Protein AF-A0AAV7MAY5-F1 (afdb_monomer)

Structure (mmCIF, N/CA/C/O backbone):
data_AF-A0AAV7MAY5-F1
#
_entry.id   AF-A0AAV7MAY5-F1
#
loop_
_atom_site.group_PDB
_atom_site.id
_atom_site.type_symbol
_atom_site.label_atom_id
_atom_site.label_alt_id
_atom_site.label_comp_id
_atom_site.label_asym_id
_atom_site.label_entity_id
_atom_site.label_seq_id
_atom_site.pdbx_PDB_ins_code
_atom_site.Cartn_x
_atom_site.Cartn_y
_atom_site.Cartn_z
_atom_site.occupancy
_atom_site.B_iso_or_equiv
_atom_site.auth_seq_id
_atom_site.auth_comp_id
_atom_site.auth_asym_id
_atom_site.auth_atom_id
_atom_site.pdbx_PDB_model_num
ATOM 1 N N . MET A 1 1 ? 6.411 22.853 -21.073 1.00 46.66 1 MET A N 1
ATOM 2 C CA . MET A 1 1 ? 6.934 22.148 -19.880 1.00 46.66 1 MET A CA 1
ATOM 3 C C . MET A 1 1 ? 7.154 20.703 -20.284 1.00 46.66 1 MET A C 1
ATOM 5 O O . MET A 1 1 ? 6.203 20.095 -20.748 1.00 46.66 1 MET A O 1
ATOM 9 N N . GLN A 1 2 ? 8.383 20.193 -20.215 1.00 42.56 2 GLN A N 1
ATOM 10 C CA . GLN A 1 2 ? 8.695 18.817 -20.611 1.00 42.56 2 GLN A CA 1
ATOM 11 C C . GLN A 1 2 ? 8.802 17.976 -19.341 1.00 42.56 2 GLN A C 1
ATOM 13 O O . GLN A 1 2 ? 9.698 18.187 -18.528 1.00 42.56 2 GLN A O 1
ATOM 18 N N . GLU A 1 3 ? 7.837 17.086 -19.132 1.00 50.06 3 GLU A N 1
ATOM 19 C CA . GLU A 1 3 ? 7.872 16.119 -18.041 1.00 50.06 3 GLU A CA 1
ATOM 20 C C . GLU A 1 3 ? 8.638 14.892 -18.535 1.00 50.06 3 GLU A C 1
ATOM 22 O O . GLU A 1 3 ? 8.283 14.315 -19.561 1.00 50.06 3 GLU A O 1
ATOM 27 N N . ARG A 1 4 ? 9.713 14.512 -17.841 1.00 55.41 4 ARG A N 1
ATOM 28 C CA . ARG A 1 4 ? 10.444 13.274 -18.127 1.00 55.41 4 ARG A CA 1
ATOM 29 C C . ARG A 1 4 ? 10.245 12.299 -16.974 1.00 55.41 4 ARG A C 1
ATOM 31 O O . ARG A 1 4 ? 10.388 12.662 -15.802 1.00 55.41 4 ARG A O 1
ATOM 38 N N . MET A 1 5 ? 9.880 11.067 -17.315 1.00 59.81 5 MET A N 1
ATOM 39 C CA . MET A 1 5 ? 9.931 9.954 -16.376 1.00 59.81 5 MET A CA 1
ATOM 40 C C . MET A 1 5 ? 11.366 9.463 -16.316 1.00 59.81 5 MET A C 1
ATOM 42 O O . MET A 1 5 ? 11.980 9.203 -17.344 1.00 59.81 5 MET A O 1
ATOM 46 N N . ASN A 1 6 ? 11.902 9.395 -15.107 1.00 63.41 6 ASN A N 1
ATOM 47 C CA . ASN A 1 6 ? 13.236 8.883 -14.847 1.00 63.41 6 ASN A CA 1
ATOM 48 C C . ASN A 1 6 ? 13.123 7.684 -13.913 1.00 63.41 6 ASN A C 1
ATOM 50 O O . ASN A 1 6 ? 12.186 7.584 -13.119 1.00 63.41 6 ASN A O 1
ATOM 54 N N . TRP A 1 7 ? 14.087 6.778 -13.988 1.00 63.41 7 TRP A N 1
ATOM 55 C CA . TRP A 1 7 ? 14.075 5.524 -13.244 1.00 63.41 7 TRP A CA 1
ATOM 56 C C . TRP A 1 7 ? 15.391 5.395 -12.490 1.00 63.41 7 TRP A C 1
ATOM 58 O O . TRP A 1 7 ? 16.445 5.728 -13.029 1.00 63.41 7 TRP A O 1
ATOM 68 N N . THR A 1 8 ? 15.347 4.900 -11.255 1.00 61.34 8 THR A N 1
ATOM 69 C CA . THR A 1 8 ? 16.565 4.459 -10.563 1.00 61.34 8 THR A CA 1
ATOM 70 C C . THR A 1 8 ? 16.442 2.998 -10.170 1.00 61.34 8 THR A C 1
ATOM 72 O O . THR A 1 8 ? 15.355 2.491 -9.863 1.00 61.34 8 THR A O 1
ATOM 75 N N . VAL A 1 9 ? 17.589 2.327 -10.209 1.00 58.00 9 VAL A N 1
ATOM 76 C CA . VAL A 1 9 ? 17.747 0.920 -9.857 1.00 58.00 9 VAL A CA 1
ATOM 77 C C . VAL A 1 9 ? 18.485 0.854 -8.529 1.00 58.00 9 VAL A C 1
ATOM 79 O O . VAL A 1 9 ? 19.533 1.476 -8.361 1.00 58.00 9 VAL A O 1
ATOM 82 N N . THR A 1 10 ? 17.945 0.120 -7.560 1.00 56.59 10 THR A N 1
ATOM 83 C CA . THR A 1 10 ? 18.619 -0.141 -6.283 1.00 56.59 10 THR A CA 1
ATOM 84 C C . THR A 1 10 ? 18.512 -1.629 -5.961 1.00 56.59 10 THR A C 1
ATOM 86 O O . THR A 1 10 ? 17.545 -2.086 -5.341 1.00 56.59 10 THR A O 1
ATOM 89 N N . GLY A 1 11 ? 19.506 -2.396 -6.416 1.00 62.16 11 GLY A N 1
ATOM 90 C CA . GLY A 1 11 ? 19.491 -3.860 -6.348 1.00 62.16 11 GLY A CA 1
ATOM 91 C C . GLY A 1 11 ? 18.337 -4.439 -7.172 1.00 62.16 11 GLY A C 1
ATOM 92 O O . GLY A 1 11 ? 18.209 -4.134 -8.351 1.00 62.16 11 GLY A O 1
ATOM 93 N N . GLU A 1 12 ? 17.469 -5.223 -6.530 1.00 57.88 12 GLU A N 1
ATOM 94 C CA . GLU A 1 12 ? 16.268 -5.830 -7.140 1.00 57.88 12 GLU A CA 1
ATOM 95 C C . GLU A 1 12 ? 15.027 -4.912 -7.126 1.00 57.88 12 GLU A C 1
ATOM 97 O O . GLU A 1 12 ? 13.933 -5.325 -7.519 1.00 57.88 12 GLU A O 1
ATOM 102 N N . ASN A 1 13 ? 15.159 -3.680 -6.617 1.00 62.72 13 ASN A N 1
ATOM 103 C CA . ASN A 1 13 ? 14.057 -2.724 -6.524 1.00 62.72 13 ASN A CA 1
ATOM 104 C C . ASN A 1 13 ? 14.214 -1.612 -7.558 1.00 62.72 13 ASN A C 1
ATOM 106 O O . ASN A 1 13 ? 15.293 -1.037 -7.709 1.00 62.72 13 ASN A O 1
ATOM 110 N N . PHE A 1 14 ? 13.098 -1.241 -8.180 1.00 67.00 14 PHE A N 1
ATOM 111 C CA . PHE A 1 14 ? 13.044 -0.172 -9.173 1.00 67.00 14 PHE A CA 1
ATOM 112 C C . PHE A 1 14 ? 12.103 0.913 -8.703 1.00 67.00 14 PHE A C 1
ATOM 114 O O . PHE A 1 14 ? 11.023 0.610 -8.198 1.00 67.00 14 PHE A O 1
ATOM 121 N N . SER A 1 15 ? 12.504 2.167 -8.864 1.00 64.69 15 SER A N 1
ATOM 122 C CA . SER A 1 15 ? 11.662 3.306 -8.514 1.00 64.69 15 SER A CA 1
ATOM 123 C C . SER A 1 15 ? 11.436 4.179 -9.743 1.00 64.69 15 SER A C 1
ATOM 125 O O . SER A 1 15 ? 12.391 4.594 -10.398 1.00 64.69 15 SER A O 1
ATOM 127 N N . LEU A 1 16 ? 10.167 4.444 -10.061 1.00 67.50 16 LEU A N 1
ATOM 128 C CA . LEU A 1 16 ? 9.775 5.434 -11.067 1.00 67.50 16 LEU A CA 1
ATOM 129 C C . LEU A 1 16 ? 9.752 6.817 -10.420 1.00 67.50 16 LEU A C 1
ATOM 131 O O . LEU A 1 16 ? 9.132 6.991 -9.373 1.00 67.50 16 LEU A O 1
ATOM 135 N N . TYR A 1 17 ? 10.332 7.810 -11.080 1.00 62.84 17 TYR A N 1
ATOM 136 C CA . TYR A 1 17 ? 10.338 9.205 -10.661 1.00 62.84 17 TYR A CA 1
ATOM 137 C C . TYR A 1 17 ? 9.777 10.087 -11.765 1.00 62.84 17 TYR A C 1
ATOM 139 O O . TYR A 1 17 ? 10.024 9.878 -12.950 1.00 62.84 17 TYR A O 1
ATOM 147 N N . LYS A 1 18 ? 9.060 11.129 -11.359 1.00 59.81 18 LYS A N 1
ATOM 148 C CA . LYS A 1 18 ? 8.703 12.236 -12.242 1.00 59.81 18 LYS A CA 1
ATOM 149 C C . LYS A 1 18 ? 9.638 13.388 -11.912 1.00 59.81 18 LYS A C 1
ATOM 151 O O . LYS A 1 18 ? 9.587 13.886 -10.787 1.00 59.81 18 LYS A O 1
ATOM 156 N N . THR A 1 19 ? 10.501 13.791 -12.841 1.00 53.69 19 THR A N 1
ATOM 157 C CA . THR A 1 19 ? 11.359 14.956 -12.607 1.00 53.69 19 THR A CA 1
A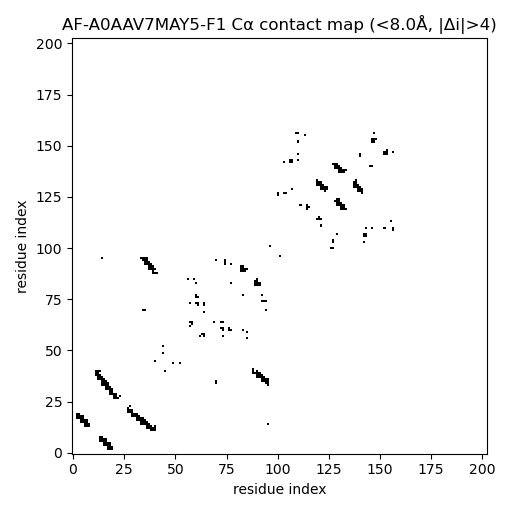TOM 158 C C . THR A 1 19 ? 10.670 16.197 -13.149 1.00 53.69 19 THR A C 1
ATOM 160 O O . THR A 1 19 ? 10.133 16.221 -14.258 1.00 53.69 19 THR A O 1
ATOM 163 N N . ARG A 1 20 ? 10.616 17.232 -12.309 1.00 51.38 20 ARG A N 1
ATOM 164 C CA . ARG A 1 20 ? 10.123 18.554 -12.683 1.00 51.38 20 ARG A CA 1
ATOM 165 C C . ARG A 1 20 ? 11.306 19.504 -12.626 1.00 51.38 20 ARG A C 1
ATOM 167 O O . ARG A 1 20 ? 11.828 19.770 -11.544 1.00 51.38 20 ARG A O 1
ATOM 174 N N . THR A 1 21 ? 11.735 19.998 -13.779 1.00 50.75 21 THR A N 1
ATOM 175 C CA . THR A 1 21 ? 12.731 21.064 -13.854 1.00 50.75 21 THR A CA 1
ATOM 176 C C . THR A 1 21 ? 12.049 22.377 -13.478 1.00 50.75 21 THR A C 1
ATOM 178 O O . THR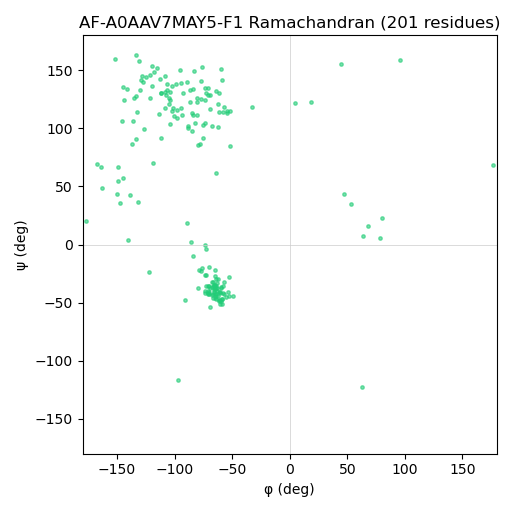 A 1 21 ? 11.284 22.954 -14.247 1.00 50.75 21 THR A O 1
ATOM 181 N N . ASN A 1 22 ? 12.279 22.837 -12.250 1.00 47.41 22 ASN A N 1
ATOM 182 C CA . ASN A 1 22 ? 11.893 24.184 -11.851 1.00 47.41 22 ASN A CA 1
ATOM 183 C C . ASN A 1 22 ? 13.105 25.102 -12.051 1.00 47.41 22 ASN A C 1
ATOM 185 O O . ASN A 1 22 ? 14.131 24.914 -11.398 1.00 47.41 22 ASN A O 1
ATOM 189 N N . ASN A 1 23 ? 12.980 26.098 -12.932 1.00 47.41 23 ASN A N 1
ATOM 190 C CA . ASN A 1 23 ? 13.928 27.209 -12.998 1.00 47.41 23 ASN A CA 1
ATOM 191 C C . ASN A 1 23 ? 13.659 28.141 -11.812 1.00 47.41 23 ASN A C 1
ATOM 193 O O . ASN A 1 23 ? 12.819 29.033 -11.889 1.00 47.41 23 ASN A O 1
ATOM 197 N N . CYS A 1 24 ? 14.352 27.908 -10.701 1.00 47.16 24 CYS A N 1
ATOM 198 C CA . CYS A 1 24 ? 14.450 28.861 -9.601 1.00 47.16 24 CYS A CA 1
ATOM 199 C C . CYS A 1 24 ? 15.875 29.433 -9.596 1.00 47.16 24 CYS A C 1
ATOM 201 O O . CYS A 1 24 ? 16.819 28.699 -9.888 1.00 47.16 24 CYS A O 1
ATOM 203 N N . ASN A 1 25 ? 16.026 30.715 -9.247 1.00 49.69 25 ASN A N 1
ATOM 204 C CA . ASN A 1 25 ? 17.276 31.499 -9.257 1.00 49.69 25 ASN A CA 1
ATOM 205 C C . ASN A 1 25 ? 18.351 30.992 -8.261 1.00 49.69 25 ASN A C 1
ATOM 207 O O . ASN A 1 25 ? 18.725 31.695 -7.328 1.00 49.69 25 ASN A O 1
ATOM 211 N N . GLY A 1 26 ? 18.829 29.758 -8.427 1.00 50.56 26 GLY A N 1
ATOM 212 C CA . GLY A 1 26 ? 19.820 29.117 -7.554 1.00 50.56 26 GLY A CA 1
ATOM 213 C C . GLY A 1 26 ? 20.260 27.713 -7.994 1.00 50.56 26 GLY A C 1
ATOM 214 O O . GLY A 1 26 ? 20.753 26.951 -7.167 1.00 50.56 26 GLY A O 1
ATOM 215 N N . GLY A 1 27 ? 20.070 27.358 -9.270 1.00 43.44 27 GLY A N 1
ATOM 216 C CA . GLY A 1 27 ? 20.417 26.050 -9.840 1.00 43.44 27 GLY A CA 1
ATOM 217 C C . GLY A 1 27 ? 19.243 25.055 -9.882 1.00 43.44 27 GLY A C 1
ATOM 218 O O . GLY A 1 27 ? 18.258 25.218 -9.154 1.00 43.44 27 GLY A O 1
ATOM 219 N N . PRO A 1 28 ? 19.310 24.023 -10.746 1.00 42.56 28 PRO A N 1
ATOM 220 C CA . PRO A 1 28 ? 18.247 23.035 -10.887 1.00 42.56 28 PRO A CA 1
ATOM 221 C C . PRO A 1 28 ? 18.142 22.187 -9.612 1.00 42.56 28 PRO A C 1
ATOM 223 O O . PRO A 1 28 ? 18.930 21.275 -9.378 1.00 42.56 28 PRO A O 1
ATOM 226 N N . ARG A 1 29 ? 17.148 22.475 -8.764 1.00 42.66 29 ARG A N 1
ATOM 227 C CA . ARG A 1 29 ? 16.746 21.567 -7.681 1.00 42.66 29 ARG A CA 1
ATOM 228 C C . ARG A 1 29 ? 15.774 20.539 -8.242 1.00 42.66 29 ARG A C 1
ATOM 230 O O . ARG A 1 29 ? 14.579 20.803 -8.366 1.00 42.66 29 ARG A O 1
ATOM 237 N N . GLU A 1 30 ? 16.293 19.366 -8.576 1.00 48.81 30 GLU A N 1
ATOM 238 C CA . GLU A 1 30 ? 15.486 18.240 -9.026 1.00 48.81 30 GLU A CA 1
ATOM 239 C C . GLU A 1 30 ? 14.736 17.636 -7.827 1.00 48.81 30 GLU A C 1
ATOM 241 O O . GLU A 1 30 ? 15.311 16.974 -6.964 1.00 48.81 30 GLU A O 1
ATOM 246 N N . GLN A 1 31 ? 13.430 17.901 -7.717 1.00 46.84 31 GLN A N 1
ATOM 247 C CA . GLN A 1 31 ? 12.592 17.203 -6.740 1.00 46.84 31 GLN A CA 1
ATOM 248 C C . GLN A 1 31 ? 12.259 15.810 -7.276 1.00 46.84 31 GLN A C 1
ATOM 250 O O . GLN A 1 31 ? 11.231 15.594 -7.913 1.00 46.84 31 GLN A O 1
ATOM 255 N N . ILE A 1 32 ? 13.152 14.865 -7.007 1.00 53.78 32 ILE A N 1
ATOM 256 C CA . ILE A 1 32 ? 13.014 13.455 -7.360 1.00 53.78 32 ILE A CA 1
ATOM 257 C C . ILE A 1 32 ? 12.083 12.800 -6.326 1.00 53.78 32 ILE A C 1
ATOM 259 O O . ILE A 1 32 ? 12.528 12.291 -5.299 1.00 53.78 32 ILE A O 1
ATOM 263 N N . LYS A 1 33 ? 10.761 12.865 -6.539 1.00 55.03 33 LYS A N 1
ATOM 264 C CA . LYS A 1 33 ? 9.804 12.110 -5.712 1.00 55.03 33 LYS A CA 1
ATOM 265 C C . LYS A 1 33 ? 9.501 10.766 -6.380 1.00 55.03 33 LYS A C 1
ATOM 267 O O . LYS A 1 33 ? 8.869 10.764 -7.438 1.00 55.03 33 LYS A O 1
ATOM 272 N N . PRO A 1 34 ? 9.938 9.640 -5.793 1.00 58.97 34 PRO A N 1
ATOM 273 C CA . PRO A 1 34 ? 9.570 8.317 -6.285 1.00 58.97 34 PRO A CA 1
ATOM 274 C C . PRO A 1 34 ? 8.053 8.143 -6.208 1.00 58.97 34 PRO A C 1
ATOM 276 O O . PRO A 1 34 ? 7.412 8.436 -5.197 1.00 58.97 34 PRO A O 1
ATOM 279 N N . LEU A 1 35 ? 7.470 7.697 -7.312 1.00 73.31 35 LEU A N 1
ATOM 280 C CA . LEU A 1 35 ? 6.038 7.514 -7.497 1.00 73.31 35 LEU A CA 1
ATOM 281 C C . LEU A 1 35 ? 5.618 6.093 -7.103 1.00 73.31 35 LEU A C 1
ATOM 283 O O . LEU A 1 35 ? 4.644 5.916 -6.363 1.00 73.31 35 LEU A O 1
ATOM 287 N N . ILE A 1 36 ? 6.361 5.099 -7.601 1.00 82.38 36 ILE A N 1
ATOM 288 C CA . ILE A 1 36 ? 6.055 3.667 -7.512 1.00 82.38 36 ILE A CA 1
ATOM 289 C C . ILE A 1 36 ? 7.361 2.890 -7.354 1.00 82.38 36 ILE A C 1
ATOM 291 O O . ILE A 1 36 ? 8.319 3.154 -8.080 1.00 82.38 36 ILE A O 1
ATOM 295 N N . ARG A 1 37 ? 7.367 1.918 -6.441 1.00 83.50 37 ARG A N 1
ATOM 296 C CA . ARG A 1 37 ? 8.426 0.927 -6.268 1.00 83.50 37 ARG A CA 1
ATOM 297 C C . ARG A 1 37 ? 7.984 -0.415 -6.849 1.00 83.50 37 ARG A C 1
ATOM 299 O O . ARG A 1 37 ? 6.900 -0.890 -6.518 1.00 83.50 37 ARG A O 1
ATOM 306 N N . ILE A 1 38 ? 8.832 -1.033 -7.659 1.00 87.31 38 ILE A N 1
ATOM 307 C CA . ILE A 1 38 ? 8.602 -2.329 -8.304 1.00 87.31 38 ILE A CA 1
ATOM 308 C C . ILE A 1 38 ? 9.565 -3.351 -7.696 1.00 87.31 38 ILE A C 1
ATOM 310 O O . ILE A 1 38 ? 10.764 -3.083 -7.591 1.00 87.31 38 ILE A O 1
ATOM 314 N N . LYS A 1 39 ? 9.038 -4.504 -7.281 1.00 86.75 39 LYS A N 1
ATOM 315 C CA . LYS A 1 39 ? 9.793 -5.658 -6.772 1.00 86.75 39 LYS A CA 1
ATOM 316 C C . LYS A 1 39 ? 9.596 -6.872 -7.665 1.00 86.75 39 LYS A C 1
ATOM 318 O O . LYS A 1 39 ? 8.499 -7.055 -8.186 1.00 86.75 39 LYS A O 1
ATOM 323 N N . GLY A 1 40 ? 10.615 -7.725 -7.753 1.00 85.06 40 GLY A N 1
ATOM 324 C CA . GLY A 1 40 ? 10.552 -8.962 -8.541 1.00 85.06 40 GLY A CA 1
ATOM 325 C C . GLY A 1 40 ? 10.774 -8.738 -10.036 1.00 85.06 40 GLY A C 1
ATOM 326 O O . GLY A 1 40 ? 10.323 -9.537 -10.850 1.00 85.06 40 GLY A O 1
ATOM 327 N N . VAL A 1 41 ? 11.441 -7.640 -10.405 1.00 85.38 41 VAL A N 1
ATOM 328 C CA . VAL A 1 41 ? 11.847 -7.401 -11.793 1.00 85.38 41 VAL A CA 1
ATOM 329 C C . VAL A 1 41 ? 12.975 -8.374 -12.130 1.00 85.38 41 VAL A C 1
ATOM 331 O O . VAL A 1 41 ? 13.946 -8.461 -11.374 1.00 85.38 41 VAL A O 1
ATOM 334 N N . PRO A 1 42 ? 12.864 -9.116 -13.235 1.00 83.44 42 PRO A N 1
ATOM 335 C CA . PRO A 1 42 ? 13.798 -10.184 -13.511 1.00 83.44 42 PRO A CA 1
ATOM 336 C C . PRO A 1 42 ? 15.077 -9.640 -14.165 1.00 83.44 42 PRO A C 1
ATOM 338 O O . PRO A 1 42 ? 15.042 -8.644 -14.889 1.00 83.44 42 PRO A O 1
ATOM 341 N N . ALA A 1 43 ? 16.218 -10.289 -13.920 1.00 79.75 43 ALA A N 1
ATOM 342 C CA . ALA A 1 43 ? 17.536 -9.780 -14.317 1.00 79.75 43 ALA A CA 1
ATOM 343 C C . ALA A 1 43 ? 17.665 -9.512 -15.828 1.00 79.75 43 ALA A C 1
ATOM 345 O O . ALA A 1 43 ? 18.323 -8.554 -16.233 1.00 79.75 43 ALA A O 1
ATOM 346 N N . GLN A 1 44 ? 16.979 -10.298 -16.664 1.00 82.12 44 GLN A N 1
ATOM 347 C CA . GLN A 1 44 ? 16.957 -10.100 -18.113 1.00 82.12 44 GLN A CA 1
ATOM 348 C C . GLN A 1 44 ? 16.322 -8.767 -18.534 1.00 82.12 44 GLN A C 1
ATOM 350 O O . GLN A 1 44 ? 16.770 -8.155 -19.501 1.00 82.12 44 GLN A O 1
ATOM 355 N N . ALA A 1 45 ? 15.325 -8.278 -17.790 1.00 78.00 45 ALA A N 1
ATOM 356 C CA . ALA A 1 45 ? 14.713 -6.977 -18.052 1.00 78.00 45 ALA A CA 1
ATOM 357 C C . ALA A 1 45 ? 15.648 -5.821 -17.663 1.00 78.00 45 ALA A C 1
ATOM 359 O O . ALA A 1 45 ? 15.561 -4.740 -18.235 1.00 78.00 45 ALA A O 1
ATOM 360 N N . ILE A 1 46 ? 16.562 -6.061 -16.717 1.00 72.56 46 ILE A N 1
ATOM 361 C CA . ILE A 1 46 ? 17.562 -5.084 -16.268 1.00 72.56 46 ILE A CA 1
ATOM 362 C C . ILE A 1 46 ? 18.662 -4.916 -17.320 1.00 72.56 46 ILE A C 1
ATOM 364 O O . ILE A 1 46 ? 19.094 -3.798 -17.579 1.00 72.56 46 ILE A O 1
ATOM 368 N N . ALA A 1 47 ? 19.116 -6.022 -17.918 1.00 71.19 47 ALA A N 1
ATOM 369 C CA . ALA A 1 47 ? 20.222 -6.028 -18.876 1.00 71.19 47 ALA A CA 1
ATOM 370 C C . ALA A 1 47 ? 19.838 -5.523 -20.279 1.00 71.19 47 ALA A C 1
ATOM 372 O O . ALA A 1 47 ? 20.713 -5.117 -21.039 1.00 71.19 47 ALA A O 1
ATOM 373 N N . GLY A 1 48 ? 18.550 -5.584 -20.630 1.00 76.00 48 GLY A N 1
ATOM 374 C CA . GLY A 1 48 ? 18.026 -5.117 -21.913 1.00 76.00 48 GLY A CA 1
ATOM 375 C C . GLY A 1 48 ? 17.444 -3.704 -21.829 1.00 76.00 48 GLY A C 1
ATO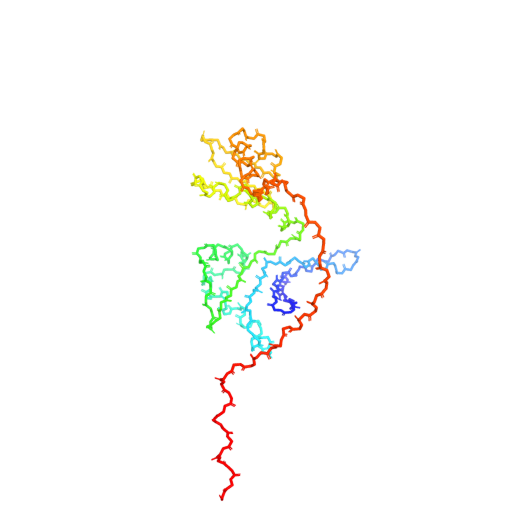M 376 O O . GLY A 1 48 ? 18.146 -2.736 -21.555 1.00 76.00 48 GLY A O 1
ATOM 377 N N . SER A 1 49 ? 16.135 -3.602 -22.077 1.00 82.81 49 SER A N 1
ATOM 378 C CA . SER A 1 49 ? 15.364 -2.355 -22.028 1.00 82.81 49 SER A CA 1
ATOM 379 C C . SER A 1 49 ? 14.378 -2.387 -20.859 1.00 82.81 49 SER A C 1
ATOM 381 O O . SER A 1 49 ? 13.242 -2.861 -20.968 1.00 82.81 49 SER A O 1
ATOM 383 N N . LEU A 1 50 ? 14.832 -1.888 -19.709 1.00 79.75 50 LEU A N 1
ATOM 384 C CA . LEU A 1 50 ? 14.015 -1.781 -18.500 1.00 79.75 50 LEU A CA 1
ATOM 385 C C . LEU A 1 50 ? 12.774 -0.906 -18.730 1.00 79.75 50 LEU A C 1
ATOM 387 O O . LEU A 1 50 ? 11.703 -1.200 -18.203 1.00 79.75 50 LEU A O 1
ATOM 391 N N . GLU A 1 51 ? 12.916 0.161 -19.513 1.00 79.00 51 GLU A N 1
ATOM 392 C CA . GLU A 1 51 ? 11.820 1.077 -19.824 1.00 79.00 51 GLU A CA 1
ATOM 393 C C . GLU A 1 51 ? 10.686 0.354 -20.559 1.00 79.00 51 GLU A C 1
ATOM 395 O O . GLU A 1 51 ? 9.535 0.416 -20.123 1.00 79.00 51 GLU A O 1
ATOM 400 N N . ASP A 1 52 ? 11.012 -0.431 -21.589 1.00 83.00 52 ASP A N 1
ATOM 401 C CA . ASP A 1 52 ? 10.014 -1.213 -22.322 1.00 83.00 52 ASP A CA 1
ATOM 402 C C . ASP A 1 52 ? 9.342 -2.260 -21.433 1.00 83.00 52 ASP A C 1
ATOM 404 O O . ASP A 1 52 ? 8.137 -2.499 -21.539 1.00 83.00 52 ASP A O 1
ATOM 408 N N . PHE A 1 53 ? 10.096 -2.887 -20.527 1.00 85.69 53 PHE A N 1
ATOM 409 C CA . PHE A 1 53 ? 9.524 -3.811 -19.551 1.00 85.69 53 PHE A CA 1
ATOM 410 C C . PHE A 1 53 ? 8.509 -3.112 -18.638 1.00 85.69 53 PHE A C 1
ATOM 412 O O . PHE A 1 53 ? 7.387 -3.594 -18.486 1.00 85.69 53 PHE A O 1
ATOM 419 N N . VAL A 1 54 ? 8.865 -1.958 -18.068 1.00 83.38 54 VAL A N 1
ATOM 420 C CA . VAL A 1 54 ? 7.985 -1.209 -17.160 1.00 83.38 54 VAL A CA 1
ATOM 421 C C . VAL A 1 54 ? 6.745 -0.687 -17.887 1.00 83.38 54 VAL A C 1
ATOM 423 O O . VAL A 1 54 ? 5.640 -0.784 -17.352 1.00 83.38 54 VAL A O 1
ATOM 426 N N . LEU A 1 55 ? 6.886 -0.195 -19.120 1.00 82.81 55 LEU A N 1
ATOM 427 C CA . LEU A 1 55 ? 5.750 0.253 -19.928 1.00 82.81 55 LEU A CA 1
ATOM 428 C C . LEU A 1 55 ? 4.794 -0.900 -20.259 1.00 82.81 55 LEU A C 1
ATOM 430 O O . LEU A 1 55 ? 3.576 -0.733 -20.149 1.00 82.81 55 LEU A O 1
ATOM 434 N N . ARG A 1 56 ? 5.316 -2.080 -20.621 1.00 87.38 56 ARG A N 1
ATOM 435 C CA . ARG A 1 56 ? 4.489 -3.275 -20.859 1.00 87.38 56 ARG A CA 1
ATOM 436 C C . ARG A 1 56 ? 3.800 -3.751 -19.581 1.00 87.38 56 ARG A C 1
ATOM 438 O O . ARG A 1 56 ? 2.603 -4.027 -19.619 1.00 87.38 56 ARG A O 1
ATOM 445 N N . LEU A 1 57 ? 4.508 -3.756 -18.451 1.00 87.94 57 LEU A N 1
ATOM 446 C CA . LEU A 1 57 ? 3.940 -4.072 -17.141 1.00 87.94 57 LEU A CA 1
ATOM 447 C C . LEU A 1 57 ? 2.801 -3.113 -16.775 1.00 87.94 57 LEU A C 1
ATOM 449 O O . LEU A 1 57 ? 1.732 -3.547 -16.358 1.00 87.94 57 LEU A O 1
ATOM 453 N N . PHE A 1 58 ? 2.992 -1.806 -16.945 1.00 86.44 58 PHE A N 1
ATOM 454 C CA . PHE A 1 58 ? 1.959 -0.827 -16.613 1.00 86.44 58 PHE A CA 1
ATOM 455 C C . PHE A 1 58 ? 0.74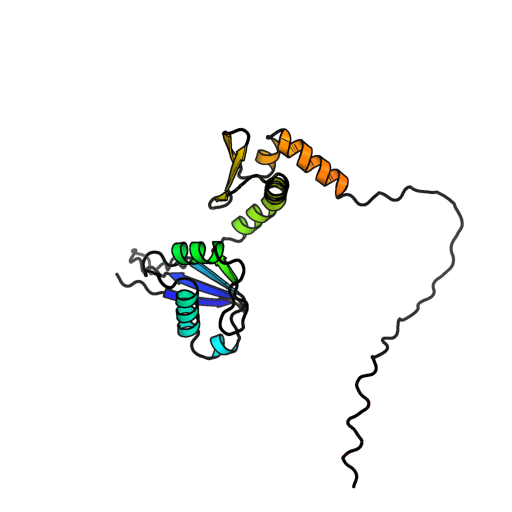5 -0.916 -17.528 1.00 86.44 58 PHE A C 1
ATOM 457 O O . PHE A 1 58 ? -0.370 -0.785 -17.037 1.00 86.44 58 PHE A O 1
ATOM 464 N N . ARG A 1 59 ? 0.933 -1.200 -18.820 1.00 85.75 59 ARG A N 1
ATOM 465 C CA . ARG A 1 59 ? -0.185 -1.482 -19.733 1.00 85.75 59 ARG A CA 1
ATOM 466 C C . ARG A 1 59 ? -0.920 -2.770 -19.367 1.00 85.75 59 ARG A C 1
ATOM 468 O O . ARG A 1 59 ? -2.135 -2.818 -19.510 1.00 85.75 59 ARG A O 1
ATOM 475 N N . HIS A 1 60 ? -0.203 -3.785 -18.885 1.00 88.12 60 HIS A N 1
ATOM 476 C CA . HIS A 1 60 ? -0.799 -5.035 -18.415 1.00 88.12 60 HIS A CA 1
ATOM 477 C C . HIS A 1 60 ? -1.644 -4.824 -17.151 1.00 88.12 60 HIS A C 1
ATOM 479 O O . HIS A 1 60 ? -2.774 -5.293 -17.079 1.00 88.12 60 HIS A O 1
ATOM 485 N N . VAL A 1 61 ? -1.116 -4.075 -16.179 1.00 86.62 61 VAL A N 1
ATOM 486 C CA . VAL A 1 61 ? -1.798 -3.788 -14.906 1.00 86.62 61 VAL A CA 1
ATOM 487 C C . VAL A 1 61 ? -2.937 -2.783 -15.091 1.00 86.62 61 VAL A C 1
ATOM 489 O O . VAL A 1 61 ? -3.993 -2.921 -14.486 1.00 86.62 61 VAL A O 1
ATOM 492 N N . ALA A 1 62 ? -2.737 -1.759 -15.918 1.00 84.69 62 ALA A N 1
ATOM 493 C CA . ALA A 1 62 ? -3.689 -0.680 -16.143 1.00 84.69 62 ALA A CA 1
ATOM 494 C C . ALA A 1 62 ? -3.786 -0.339 -17.643 1.00 84.69 62 ALA A C 1
ATOM 496 O O . ALA A 1 62 ? -3.135 0.595 -18.115 1.00 84.69 62 ALA A O 1
ATOM 497 N N . PRO A 1 63 ? -4.647 -1.029 -18.410 1.00 82.12 63 PRO A N 1
ATOM 498 C CA . PRO A 1 63 ? -4.806 -0.771 -19.845 1.00 82.12 63 PRO A CA 1
ATOM 499 C C . PRO A 1 63 ? -5.304 0.648 -20.160 1.00 82.12 63 PRO A C 1
ATOM 501 O O . PRO A 1 63 ? -4.968 1.216 -21.194 1.00 82.12 63 PRO A O 1
ATOM 504 N N . ALA A 1 64 ? -6.080 1.244 -19.248 1.00 77.88 64 ALA A N 1
ATOM 505 C CA . ALA A 1 64 ? -6.650 2.587 -19.378 1.00 77.88 64 ALA A CA 1
ATOM 506 C C . ALA A 1 64 ? -5.734 3.708 -18.838 1.00 77.88 64 ALA A C 1
ATOM 508 O O . ALA A 1 64 ? -6.211 4.801 -18.517 1.00 77.88 64 ALA A O 1
ATOM 509 N N . LEU A 1 65 ? -4.432 3.444 -18.680 1.00 74.25 65 LEU A N 1
ATOM 510 C CA . LEU A 1 65 ? -3.484 4.393 -18.105 1.00 74.25 65 LEU A CA 1
ATOM 511 C C . LEU A 1 65 ? -3.398 5.678 -18.943 1.00 74.25 65 LEU A C 1
ATOM 513 O O . LEU A 1 65 ? -2.904 5.676 -20.067 1.00 74.25 65 LEU A O 1
ATOM 517 N N . LYS A 1 66 ? -3.836 6.797 -18.360 1.00 71.31 66 LYS A N 1
ATOM 518 C CA . LYS A 1 66 ? -3.596 8.146 -18.891 1.00 71.31 66 LYS A CA 1
ATOM 519 C C . LYS A 1 66 ? -2.347 8.729 -18.229 1.00 71.31 66 LYS A C 1
ATOM 521 O O . LYS A 1 66 ? -2.187 8.609 -17.013 1.00 71.31 66 LYS A O 1
ATOM 526 N N . GLU A 1 67 ? -1.501 9.405 -19.006 1.00 64.50 67 GLU A N 1
ATOM 527 C CA . GLU A 1 67 ? -0.193 9.935 -18.568 1.00 64.50 67 GLU A CA 1
ATOM 528 C C . GLU A 1 67 ? -0.254 10.815 -17.306 1.00 64.50 67 GLU A C 1
ATOM 530 O O . GLU A 1 67 ? 0.699 10.866 -16.529 1.00 64.50 67 GLU A O 1
ATOM 535 N N . GLN A 1 68 ? -1.383 11.483 -17.059 1.00 61.19 68 GLN A N 1
ATOM 536 C CA . GLN A 1 68 ? -1.498 12.468 -15.982 1.00 61.19 68 GLN A CA 1
ATOM 537 C C . GLN A 1 68 ? -1.690 11.863 -14.579 1.00 61.19 68 GLN A C 1
ATOM 539 O O . GLN A 1 68 ? -1.304 12.515 -13.615 1.00 61.19 68 GLN A O 1
ATOM 544 N N . ASN A 1 69 ? -2.170 10.617 -14.441 1.00 72.25 69 ASN A N 1
ATOM 545 C CA . ASN A 1 69 ? -2.507 10.013 -13.134 1.00 72.25 69 ASN A CA 1
ATOM 546 C C . ASN A 1 69 ? -1.936 8.600 -12.949 1.00 72.25 69 ASN A C 1
ATOM 548 O O . ASN A 1 69 ? -2.554 7.730 -12.332 1.00 72.25 69 ASN A O 1
ATOM 552 N N . ILE A 1 70 ? -0.732 8.364 -13.470 1.00 77.25 70 ILE A N 1
ATOM 553 C CA . ILE A 1 70 ? -0.113 7.031 -13.511 1.00 77.25 70 ILE A CA 1
ATOM 554 C C . ILE A 1 70 ? -0.091 6.354 -12.140 1.00 77.25 70 ILE A C 1
ATOM 556 O O . ILE A 1 70 ? -0.464 5.193 -12.002 1.00 77.25 70 ILE A O 1
ATOM 560 N N . ARG A 1 71 ? 0.285 7.105 -11.101 1.00 79.31 71 ARG A N 1
ATOM 561 C CA . ARG A 1 71 ? 0.354 6.593 -9.731 1.00 79.31 71 ARG A CA 1
ATOM 562 C C . ARG A 1 71 ? -0.994 6.092 -9.226 1.00 79.31 71 ARG A C 1
ATOM 564 O O . ARG A 1 71 ? -1.061 5.004 -8.674 1.00 79.31 71 ARG A O 1
ATOM 571 N N . GLU A 1 72 ? -2.037 6.902 -9.345 1.00 81.38 72 GLU A N 1
ATOM 572 C CA . GLU A 1 72 ? -3.346 6.610 -8.756 1.00 81.38 72 GLU A CA 1
ATOM 573 C C . GLU A 1 72 ? -4.035 5.469 -9.489 1.00 81.38 72 GLU A C 1
ATOM 575 O O . GLU A 1 72 ? -4.552 4.564 -8.841 1.00 81.38 72 GLU A O 1
ATOM 580 N N . VAL A 1 73 ? -3.958 5.470 -10.821 1.00 83.69 73 VAL A N 1
ATOM 581 C CA . VAL A 1 73 ? -4.536 4.417 -11.660 1.00 83.69 73 VAL A CA 1
ATOM 582 C C . VAL A 1 73 ? -3.837 3.082 -11.409 1.00 83.69 73 VAL A C 1
ATOM 584 O O . VAL A 1 73 ? -4.510 2.081 -11.182 1.00 83.69 73 VAL A O 1
ATOM 587 N N . ILE A 1 74 ? -2.499 3.062 -11.368 1.00 86.25 74 ILE A N 1
ATOM 588 C CA . ILE A 1 74 ? -1.759 1.832 -11.059 1.00 86.25 74 ILE A CA 1
ATOM 589 C C . ILE A 1 74 ? -2.070 1.373 -9.636 1.00 86.25 74 ILE A C 1
ATOM 591 O O . ILE A 1 74 ? -2.381 0.208 -9.432 1.00 86.25 74 ILE A O 1
ATOM 595 N N . MET A 1 75 ? -2.034 2.264 -8.641 1.00 86.56 75 MET A N 1
ATOM 596 C CA . MET A 1 75 ? -2.317 1.872 -7.255 1.00 86.56 75 MET A CA 1
ATOM 597 C C . MET A 1 75 ? -3.763 1.406 -7.053 1.00 86.56 75 MET A C 1
ATOM 599 O O . MET A 1 75 ? -3.996 0.613 -6.147 1.00 86.56 75 MET A O 1
ATOM 603 N N . ALA A 1 76 ? -4.720 1.875 -7.858 1.00 84.31 76 ALA A N 1
ATOM 604 C CA . ALA A 1 76 ? -6.081 1.348 -7.872 1.00 84.31 76 ALA A CA 1
ATOM 605 C C . ALA A 1 76 ? -6.109 -0.076 -8.449 1.00 84.31 76 ALA A C 1
ATOM 607 O O . ALA A 1 76 ? -6.509 -0.997 -7.747 1.00 84.31 76 ALA A O 1
ATOM 608 N N . ALA A 1 77 ? -5.556 -0.280 -9.648 1.00 85.94 77 ALA A N 1
ATOM 609 C CA . ALA A 1 77 ? -5.515 -1.596 -10.292 1.00 85.94 77 ALA A CA 1
ATOM 610 C C . ALA A 1 77 ? -4.766 -2.659 -9.461 1.00 85.94 77 ALA A C 1
ATOM 612 O O . 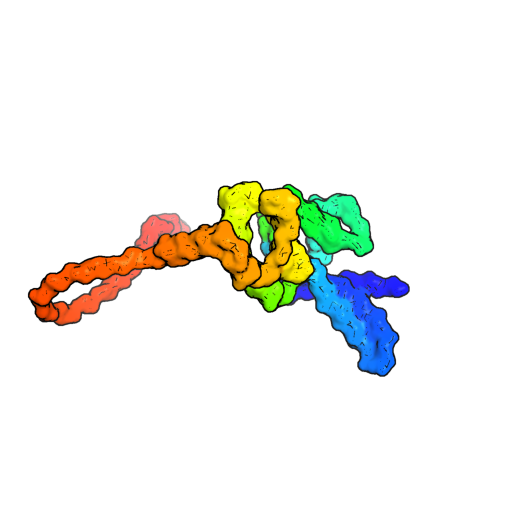ALA A 1 77 ? -5.172 -3.818 -9.386 1.00 85.94 77 ALA A O 1
ATOM 613 N N . VAL A 1 78 ? -3.690 -2.256 -8.778 1.00 87.94 78 VAL A N 1
ATOM 614 C CA . VAL A 1 78 ? -2.920 -3.117 -7.865 1.00 87.94 78 VAL A CA 1
ATOM 615 C C . VAL A 1 78 ? -3.725 -3.494 -6.620 1.00 87.94 78 VAL A C 1
ATOM 617 O O . VAL A 1 78 ? -3.522 -4.570 -6.076 1.00 87.94 78 VAL A O 1
ATOM 620 N N . ARG A 1 79 ? -4.623 -2.632 -6.128 1.00 83.69 79 ARG A N 1
ATOM 621 C CA . ARG A 1 79 ? -5.476 -2.979 -4.975 1.00 83.69 79 ARG A CA 1
ATOM 622 C C . ARG A 1 79 ? -6.520 -4.021 -5.343 1.00 83.69 79 ARG A C 1
ATOM 624 O O . ARG A 1 79 ? -6.811 -4.878 -4.514 1.00 83.69 79 ARG A O 1
ATOM 631 N N . ASP A 1 80 ? -7.034 -3.948 -6.564 1.00 81.19 80 ASP A N 1
ATOM 632 C CA . ASP A 1 80 ? -8.010 -4.908 -7.075 1.00 81.19 80 ASP A CA 1
ATOM 633 C C . ASP A 1 80 ? -7.344 -6.259 -7.395 1.00 81.19 80 ASP A C 1
ATOM 635 O O . ASP A 1 80 ? -7.972 -7.312 -7.299 1.00 81.19 80 ASP A O 1
ATOM 639 N N . THR A 1 81 ? -6.043 -6.244 -7.705 1.00 81.56 81 THR A N 1
ATOM 640 C CA . THR A 1 81 ? -5.267 -7.428 -8.093 1.00 81.56 81 THR A CA 1
ATOM 641 C C . THR A 1 81 ? -4.367 -7.910 -6.950 1.00 81.56 81 THR A C 1
ATOM 643 O O . THR A 1 81 ? -3.301 -7.354 -6.701 1.00 81.56 81 THR A O 1
ATOM 646 N N . THR A 1 82 ? -4.741 -8.994 -6.263 1.00 74.50 82 THR A N 1
ATOM 647 C CA . THR A 1 82 ? -3.969 -9.512 -5.110 1.00 74.50 82 THR A CA 1
ATOM 648 C C . THR A 1 82 ? -2.560 -10.000 -5.479 1.00 74.50 82 THR A C 1
ATOM 650 O O . THR A 1 82 ? -1.650 -9.962 -4.652 1.00 74.50 82 THR A O 1
ATOM 653 N N . THR A 1 83 ? -2.345 -10.484 -6.704 1.00 85.88 83 THR A N 1
ATOM 654 C CA . THR A 1 83 ? -1.034 -10.946 -7.186 1.00 85.88 83 THR A CA 1
ATOM 655 C C . THR A 1 83 ? -0.879 -10.601 -8.658 1.00 85.88 83 THR A C 1
ATOM 657 O O . THR A 1 83 ? -1.719 -10.977 -9.468 1.00 85.88 83 THR A O 1
ATOM 660 N N . ILE A 1 84 ? 0.191 -9.881 -8.998 1.00 88.12 84 ILE A N 1
ATOM 661 C CA . ILE A 1 84 ? 0.490 -9.488 -10.376 1.00 88.12 84 ILE A CA 1
ATOM 662 C C . ILE A 1 84 ? 1.510 -10.479 -10.922 1.00 88.12 84 ILE A C 1
ATOM 664 O O . ILE A 1 84 ? 2.669 -10.486 -10.502 1.00 88.12 84 ILE A O 1
ATOM 668 N N . GLU A 1 85 ? 1.063 -11.330 -11.839 1.00 90.50 85 GLU A N 1
ATOM 669 C CA . GLU A 1 85 ? 1.928 -12.237 -12.588 1.00 90.50 85 GLU A CA 1
ATOM 670 C C . GLU A 1 85 ? 2.161 -11.652 -13.978 1.00 90.50 85 GLU A C 1
ATOM 672 O O . GLU A 1 85 ? 1.227 -11.454 -14.748 1.00 90.50 85 GLU A O 1
ATOM 677 N N . PHE A 1 86 ? 3.414 -11.340 -14.294 1.00 88.12 86 PHE A N 1
ATOM 678 C CA . PHE A 1 86 ? 3.791 -10.728 -15.560 1.00 88.12 86 PHE A CA 1
ATOM 679 C C . PHE A 1 86 ? 5.033 -11.424 -16.108 1.00 88.12 86 PHE A C 1
ATOM 681 O O . PHE A 1 86 ? 6.035 -11.552 -15.408 1.00 88.12 86 PHE A O 1
ATOM 688 N N . GLU A 1 87 ? 4.952 -11.908 -17.350 1.00 86.94 87 GLU A N 1
ATOM 689 C CA . GLU A 1 87 ? 6.037 -12.645 -18.022 1.00 86.94 87 GLU A CA 1
ATOM 690 C C . GLU A 1 87 ? 6.564 -13.843 -17.203 1.00 86.94 87 GLU A C 1
ATOM 692 O O . GLU A 1 87 ? 7.751 -14.147 -17.217 1.00 86.94 87 GLU A O 1
ATOM 697 N N . GLY A 1 88 ? 5.678 -14.522 -16.461 1.00 86.00 88 GLY A N 1
ATOM 698 C CA . GLY A 1 88 ? 6.038 -15.659 -15.601 1.00 86.00 88 GLY A CA 1
ATOM 699 C C . GLY A 1 88 ? 6.683 -15.271 -14.265 1.00 86.00 88 GLY A C 1
ATOM 700 O O . GLY A 1 88 ? 7.095 -16.145 -13.503 1.00 86.00 88 GLY A O 1
ATOM 701 N N . HIS A 1 89 ? 6.751 -13.976 -13.949 1.00 87.12 89 HIS A N 1
ATOM 702 C CA . HIS A 1 89 ? 7.315 -13.459 -12.708 1.00 87.12 89 HIS A CA 1
ATOM 703 C C . HIS A 1 89 ? 6.239 -12.832 -11.821 1.00 87.12 89 HIS A C 1
ATOM 705 O O . HIS A 1 89 ? 5.328 -12.153 -12.292 1.00 87.12 89 HIS A O 1
ATOM 711 N N . ARG A 1 90 ? 6.371 -13.029 -10.506 1.00 89.12 90 ARG A N 1
ATOM 712 C CA . ARG A 1 90 ? 5.520 -12.375 -9.507 1.00 89.12 90 ARG A CA 1
ATOM 713 C C . ARG A 1 90 ? 6.071 -10.994 -9.200 1.00 89.12 90 ARG A C 1
ATOM 715 O O . ARG A 1 90 ? 7.134 -10.872 -8.591 1.00 89.12 90 ARG A O 1
ATOM 722 N N . ILE A 1 91 ? 5.335 -9.969 -9.608 1.00 89.88 91 ILE A N 1
ATOM 723 C CA . ILE A 1 91 ? 5.751 -8.577 -9.480 1.00 89.88 91 ILE A CA 1
ATOM 724 C C . ILE A 1 91 ? 4.952 -7.892 -8.378 1.00 89.88 91 ILE A C 1
ATOM 726 O O . ILE A 1 91 ? 3.731 -7.983 -8.303 1.00 89.88 91 ILE A O 1
ATOM 730 N N . GLY A 1 92 ? 5.658 -7.177 -7.506 1.00 88.75 92 GLY A N 1
ATOM 731 C CA . GLY A 1 92 ? 5.048 -6.348 -6.472 1.00 88.75 92 GLY A CA 1
ATOM 732 C C . GLY A 1 92 ? 5.138 -4.874 -6.838 1.00 88.75 92 GLY A C 1
ATOM 733 O O . GLY A 1 92 ? 6.241 -4.348 -6.975 1.00 88.75 92 GLY A O 1
ATOM 734 N N . LEU A 1 93 ? 3.995 -4.196 -6.945 1.00 88.75 93 LEU A N 1
ATOM 735 C CA . LEU A 1 93 ? 3.925 -2.746 -7.122 1.00 88.75 93 LEU A CA 1
ATOM 736 C C . LEU A 1 93 ? 3.528 -2.082 -5.804 1.00 88.75 93 LEU A C 1
ATOM 738 O O . LEU A 1 93 ? 2.496 -2.395 -5.217 1.00 88.75 93 LEU A O 1
ATOM 742 N N . TYR A 1 94 ? 4.352 -1.150 -5.335 1.00 83.94 94 TYR A N 1
ATOM 743 C CA . TYR A 1 94 ? 4.159 -0.480 -4.055 1.00 83.94 94 TYR A CA 1
ATOM 744 C C . TYR A 1 94 ? 4.223 1.028 -4.216 1.00 83.94 94 TYR A C 1
ATOM 746 O O . TYR A 1 94 ? 5.006 1.567 -4.996 1.00 83.94 94 TYR A O 1
ATOM 754 N N . GLN A 1 95 ? 3.416 1.733 -3.433 1.00 83.62 95 GLN A N 1
ATOM 755 C CA . GLN A 1 95 ? 3.577 3.169 -3.271 1.00 83.62 95 GLN A CA 1
ATOM 756 C C . GLN A 1 95 ? 4.921 3.437 -2.595 1.00 83.62 95 GLN A C 1
ATOM 758 O O . GLN A 1 95 ? 5.213 2.829 -1.561 1.00 83.62 95 GLN A O 1
ATOM 763 N N . ASP A 1 96 ? 5.716 4.365 -3.132 1.00 78.19 96 ASP A N 1
ATOM 764 C CA . ASP A 1 96 ? 6.909 4.776 -2.403 1.00 78.19 96 ASP A CA 1
ATOM 765 C C . ASP A 1 96 ? 6.517 5.656 -1.212 1.00 78.19 96 ASP A C 1
ATOM 767 O O . ASP A 1 96 ? 5.776 6.641 -1.330 1.00 78.19 96 ASP A O 1
ATOM 771 N N . LEU A 1 97 ? 6.955 5.224 -0.036 1.00 78.75 97 LEU A N 1
ATOM 772 C CA . LEU A 1 97 ? 6.679 5.842 1.250 1.00 78.75 97 LEU A CA 1
ATOM 773 C C . LEU A 1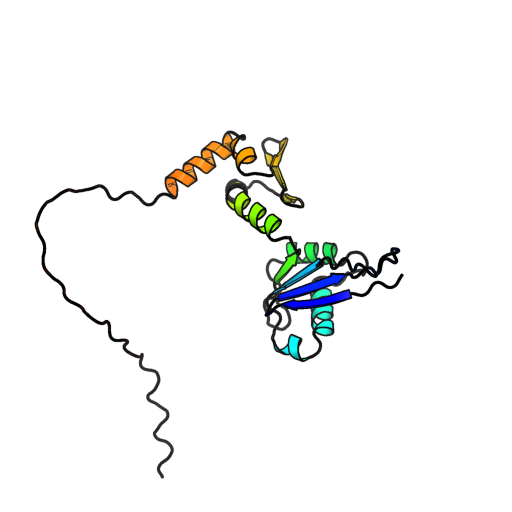 97 ? 8.010 6.019 1.969 1.00 78.75 97 LEU A C 1
ATOM 775 O O . LEU A 1 97 ? 8.866 5.134 1.929 1.00 78.75 97 LEU A O 1
ATOM 779 N N . SER A 1 98 ? 8.167 7.137 2.681 1.00 78.69 98 SER A N 1
ATOM 780 C CA . SER A 1 98 ? 9.368 7.355 3.487 1.00 78.69 98 SER A CA 1
ATOM 781 C C . SER A 1 98 ? 9.521 6.266 4.552 1.00 78.69 98 SER A C 1
ATOM 783 O O . SER A 1 98 ? 8.531 5.738 5.067 1.00 78.69 98 SER A O 1
ATOM 785 N N . MET A 1 99 ? 10.763 5.963 4.937 1.00 78.75 99 MET A N 1
ATOM 786 C CA . MET A 1 99 ? 11.055 4.964 5.974 1.00 78.75 99 MET A CA 1
ATOM 787 C C . MET A 1 99 ? 10.306 5.232 7.284 1.00 78.75 99 MET A C 1
ATOM 789 O O . MET A 1 99 ? 9.736 4.310 7.862 1.00 78.75 99 MET A O 1
ATOM 793 N N . ILE A 1 100 ? 10.221 6.499 7.697 1.00 83.38 100 ILE A N 1
ATOM 794 C CA . ILE A 1 100 ? 9.465 6.922 8.886 1.00 83.38 100 ILE A CA 1
ATOM 795 C C . ILE A 1 100 ? 7.975 6.575 8.735 1.00 83.38 100 ILE A C 1
ATOM 797 O O . ILE A 1 100 ? 7.344 6.082 9.668 1.00 83.38 100 ILE A O 1
ATOM 801 N N . THR A 1 101 ? 7.405 6.784 7.545 1.00 83.50 101 THR A N 1
ATOM 802 C CA . THR A 1 101 ? 6.001 6.452 7.258 1.00 83.50 101 THR A CA 1
ATOM 803 C C . THR A 1 101 ? 5.767 4.944 7.297 1.00 83.50 101 THR A C 1
ATOM 805 O O . THR A 1 101 ? 4.781 4.489 7.875 1.00 83.50 101 THR A O 1
ATOM 808 N N . LEU A 1 102 ? 6.685 4.157 6.728 1.00 83.94 102 LEU A N 1
ATOM 809 C CA . LEU A 1 102 ? 6.626 2.695 6.779 1.00 83.94 102 LEU A CA 1
ATOM 810 C C . LEU A 1 102 ? 6.710 2.174 8.217 1.00 83.94 102 LEU A C 1
ATOM 812 O O . LEU A 1 102 ? 5.927 1.304 8.589 1.00 83.94 102 LEU A O 1
ATOM 816 N N . GLN A 1 103 ? 7.613 2.719 9.036 1.00 86.00 103 GLN A N 1
ATOM 817 C CA . GLN A 1 103 ? 7.734 2.358 10.450 1.00 86.00 103 GLN A CA 1
ATOM 818 C C . GLN A 1 103 ? 6.445 2.657 11.219 1.00 86.00 103 GLN A C 1
ATOM 820 O O . GLN A 1 103 ? 5.923 1.771 11.889 1.00 86.00 103 GLN A O 1
ATOM 825 N N . ARG A 1 104 ? 5.866 3.854 11.056 1.00 86.00 104 ARG A N 1
ATOM 826 C CA . ARG A 1 104 ? 4.592 4.207 11.707 1.00 86.00 104 ARG A CA 1
ATOM 827 C C . ARG A 1 104 ? 3.447 3.285 11.290 1.00 86.00 104 ARG A C 1
ATOM 829 O O . ARG A 1 104 ? 2.682 2.841 12.137 1.00 86.00 104 ARG A O 1
ATOM 836 N N . ARG A 1 105 ? 3.364 2.919 10.007 1.00 88.12 105 ARG A N 1
ATOM 837 C CA . ARG A 1 105 ? 2.368 1.941 9.532 1.00 88.12 105 ARG A CA 1
ATOM 838 C C . ARG A 1 105 ? 2.567 0.552 10.137 1.00 88.12 105 ARG A C 1
ATOM 840 O O . ARG A 1 105 ? 1.582 -0.115 10.422 1.00 88.12 105 ARG A O 1
ATOM 847 N N . ARG A 1 106 ? 3.813 0.121 10.358 1.00 86.94 106 ARG A N 1
ATOM 848 C CA . ARG A 1 106 ? 4.102 -1.154 11.038 1.00 86.94 106 ARG A CA 1
ATOM 849 C C . ARG A 1 106 ? 3.648 -1.146 12.494 1.00 86.94 106 ARG A C 1
ATOM 851 O O . ARG A 1 106 ? 3.170 -2.170 12.955 1.00 86.94 106 ARG A O 1
ATOM 858 N N . LEU A 1 107 ? 3.753 -0.016 13.194 1.00 86.75 107 LEU A N 1
ATOM 859 C CA . LEU A 1 107 ? 3.253 0.105 14.570 1.00 86.75 107 LEU A CA 1
ATOM 860 C C . LEU A 1 107 ? 1.726 -0.026 14.634 1.00 86.75 107 LEU A C 1
ATOM 862 O O . LEU A 1 107 ? 1.199 -0.694 15.515 1.00 86.75 107 LEU A O 1
ATOM 866 N N . LEU A 1 108 ? 1.018 0.537 13.652 1.00 86.62 108 LEU A N 1
ATOM 867 C CA . LEU A 1 108 ? -0.438 0.402 13.533 1.00 86.62 108 LEU A CA 1
ATOM 868 C C . LEU A 1 108 ? -0.890 -0.994 13.080 1.00 86.62 108 LEU A C 1
ATOM 870 O O . LEU A 1 108 ? -2.092 -1.244 13.029 1.00 86.62 108 LEU A O 1
ATOM 874 N N . ARG A 1 109 ? 0.039 -1.911 12.771 1.00 88.00 109 ARG A N 1
ATOM 875 C CA . ARG A 1 109 ? -0.294 -3.263 12.312 1.00 88.00 109 ARG A CA 1
ATOM 876 C C . ARG A 1 109 ? -1.150 -4.013 13.329 1.00 88.00 109 ARG A C 1
ATOM 878 O O . ARG A 1 109 ? -2.132 -4.631 12.935 1.00 88.00 109 ARG A O 1
ATOM 885 N N . LEU A 1 110 ? -0.821 -3.878 14.615 1.00 87.12 110 LEU A N 1
ATOM 886 C CA . LEU A 1 110 ? -1.586 -4.476 15.712 1.00 87.12 110 LEU A CA 1
ATOM 887 C C . LEU A 1 110 ? -3.058 -4.055 15.660 1.00 87.12 110 LEU A C 1
ATOM 889 O O . LEU A 1 110 ? -3.945 -4.897 15.732 1.00 87.12 110 LEU A O 1
ATOM 893 N N . VAL A 1 111 ? -3.304 -2.762 15.441 1.00 89.00 111 VAL A N 1
ATOM 894 C CA . VAL A 1 111 ? -4.660 -2.216 15.343 1.00 89.00 111 VAL A CA 1
ATOM 895 C C . VAL A 1 111 ? -5.350 -2.681 14.064 1.00 89.00 111 VAL A C 1
ATOM 897 O O . VAL A 1 111 ? -6.513 -3.056 14.094 1.00 89.00 111 VAL A O 1
ATOM 900 N N . THR A 1 112 ? -4.651 -2.698 12.926 1.00 90.50 112 THR A N 1
ATOM 901 C CA . THR A 1 112 ? -5.253 -3.164 11.666 1.00 90.50 112 THR A CA 1
ATOM 902 C C . THR A 1 112 ? -5.579 -4.653 11.665 1.00 90.50 112 THR A C 1
ATOM 904 O O . THR A 1 112 ? -6.532 -5.055 11.007 1.00 90.50 112 THR A O 1
ATOM 907 N N . ASP A 1 113 ? -4.789 -5.467 12.366 1.00 89.56 113 ASP A N 1
ATOM 908 C CA . ASP A 1 113 ? -5.053 -6.898 12.498 1.00 89.56 113 ASP A CA 1
ATOM 909 C C . ASP A 1 113 ? -6.271 -7.121 13.407 1.00 89.56 113 ASP A C 1
ATOM 911 O O . ASP A 1 113 ? -7.148 -7.895 13.039 1.00 89.56 113 ASP A O 1
ATOM 915 N N . LEU A 1 114 ? -6.402 -6.348 14.495 1.00 89.25 114 LEU A N 1
ATOM 916 C CA . LEU A 1 114 ? -7.613 -6.336 15.322 1.00 89.25 114 LEU A CA 1
ATOM 917 C C . LEU A 1 114 ? -8.860 -5.938 14.519 1.00 89.25 114 LEU A C 1
ATOM 919 O O . LEU A 1 114 ? -9.842 -6.667 14.505 1.00 89.25 114 LEU A O 1
ATOM 923 N N . LEU A 1 115 ? -8.805 -4.824 13.782 1.00 90.12 115 LEU A N 1
ATOM 924 C CA . LEU A 1 115 ? -9.925 -4.390 12.937 1.00 90.12 115 LEU A CA 1
ATOM 925 C C . LEU A 1 115 ? -10.311 -5.455 11.902 1.00 90.12 115 LEU A C 1
ATOM 927 O O . LEU A 1 115 ? -11.487 -5.605 11.590 1.00 90.12 115 LEU A O 1
ATOM 931 N N . ARG A 1 116 ? -9.332 -6.195 11.362 1.00 91.00 116 ARG A N 1
ATOM 932 C CA . ARG A 1 116 ? -9.591 -7.283 10.411 1.00 91.00 116 ARG A CA 1
ATOM 933 C C . ARG A 1 116 ? -10.309 -8.457 11.073 1.00 91.00 116 ARG A C 1
ATOM 935 O O . ARG A 1 116 ? -11.215 -9.006 10.454 1.00 91.00 116 ARG A O 1
ATOM 942 N N . GLU A 1 117 ? -9.894 -8.846 12.274 1.00 89.62 117 GLU A N 1
ATOM 943 C CA . GLU A 1 117 ? -10.500 -9.953 13.026 1.00 89.62 117 GLU A CA 1
ATOM 944 C C . GLU A 1 117 ? -11.938 -9.641 13.444 1.00 89.62 117 GLU A C 1
ATOM 946 O O . GLU A 1 117 ? -12.816 -10.477 13.261 1.00 89.62 117 GLU A O 1
ATOM 951 N N . GLU A 1 118 ? -12.202 -8.398 13.845 1.00 87.44 118 GLU A N 1
ATOM 952 C CA . GLU A 1 118 ? -13.553 -7.901 14.143 1.00 87.44 118 GLU A CA 1
ATOM 953 C C . GLU A 1 118 ? -14.416 -7.662 12.887 1.00 87.44 118 GLU A C 1
ATOM 955 O O . GLU A 1 118 ? -15.557 -7.208 12.969 1.00 87.44 118 GLU A O 1
ATOM 960 N N . GLY A 1 119 ? -13.881 -7.907 11.685 1.00 88.19 119 GLY A N 1
ATOM 961 C CA . GLY A 1 119 ? -14.595 -7.680 10.425 1.00 88.19 119 GLY A CA 1
ATOM 962 C C . GLY A 1 119 ? -14.865 -6.201 10.109 1.00 88.19 119 GLY A C 1
ATOM 963 O O . GLY A 1 119 ? -15.674 -5.886 9.231 1.00 88.19 119 GLY A O 1
ATOM 964 N N . ILE A 1 120 ? -14.180 -5.276 10.784 1.00 90.25 120 ILE A N 1
ATOM 965 C CA . ILE A 1 120 ? -14.337 -3.835 10.600 1.00 90.25 120 ILE A CA 1
ATOM 966 C C . ILE A 1 120 ? -13.544 -3.392 9.371 1.00 90.25 120 ILE A C 1
ATOM 968 O O . ILE A 1 120 ? -12.320 -3.533 9.276 1.00 90.25 120 ILE A O 1
ATOM 972 N N . LYS A 1 121 ? -14.243 -2.775 8.415 1.00 90.50 121 LYS A N 1
ATOM 973 C CA . LYS A 1 121 ? -13.599 -2.175 7.244 1.00 90.50 121 LYS A CA 1
ATOM 974 C C . LYS A 1 121 ? -12.795 -0.949 7.665 1.00 90.50 121 LYS A C 1
ATOM 976 O O . LYS A 1 121 ? -13.320 -0.023 8.281 1.00 90.50 121 LYS A O 1
ATOM 981 N N . TYR A 1 122 ? -11.532 -0.920 7.257 1.00 91.69 122 TYR A N 1
ATOM 982 C CA . TYR A 1 122 ? -10.629 0.190 7.527 1.00 91.69 122 TYR A CA 1
ATOM 983 C C . TYR A 1 122 ? -9.906 0.657 6.263 1.00 91.69 122 TYR A C 1
ATOM 985 O O . TYR A 1 122 ? -9.739 -0.085 5.294 1.00 91.69 122 TYR A O 1
ATOM 993 N N . GLN A 1 123 ? -9.440 1.902 6.287 1.00 89.25 123 GLN A N 1
ATOM 994 C CA . GLN A 1 123 ? -8.647 2.521 5.233 1.00 89.25 123 GLN A CA 1
ATOM 995 C C . GLN A 1 123 ? -7.393 3.170 5.818 1.00 89.25 123 GLN A C 1
ATOM 997 O O . GLN A 1 123 ? -7.444 3.915 6.796 1.00 89.25 123 GLN A O 1
ATOM 1002 N N . LEU A 1 124 ? -6.245 2.919 5.185 1.00 86.38 124 LEU A N 1
ATOM 1003 C CA . LEU A 1 124 ? -4.990 3.595 5.511 1.00 86.38 124 LEU A CA 1
ATOM 1004 C C . LEU A 1 124 ? -4.866 4.891 4.701 1.00 86.38 124 LEU A C 1
ATOM 1006 O O . LEU A 1 124 ? -4.499 4.888 3.525 1.00 86.38 124 LEU A O 1
ATOM 1010 N N . GLY A 1 125 ? -5.144 6.010 5.355 1.00 82.81 125 GLY A N 1
ATOM 1011 C CA . GLY A 1 125 ? -4.946 7.356 4.843 1.00 82.81 125 GLY A CA 1
ATOM 1012 C C . GLY A 1 125 ? -3.482 7.809 4.869 1.00 82.81 125 GLY A C 1
ATOM 1013 O O . GLY A 1 125 ? -2.662 7.400 5.697 1.00 82.81 125 GLY A O 1
ATOM 1014 N N . HIS A 1 126 ? -3.144 8.718 3.956 1.00 73.25 126 HIS A N 1
ATOM 1015 C CA . HIS A 1 126 ? -1.814 9.316 3.883 1.00 73.25 126 HIS A CA 1
ATOM 1016 C C . HIS A 1 126 ? -1.612 10.402 4.968 1.00 73.25 126 HIS A C 1
ATOM 1018 O O . HIS A 1 126 ? -2.516 11.216 5.209 1.00 73.25 126 HIS A O 1
ATOM 1024 N N . PRO A 1 127 ? -0.418 10.494 5.593 1.00 70.81 127 PRO A N 1
ATOM 1025 C CA . PRO A 1 127 ? 0.733 9.581 5.483 1.00 70.81 127 PRO A CA 1
ATOM 1026 C C . PRO A 1 127 ? 0.603 8.292 6.331 1.00 70.81 127 PRO A C 1
ATOM 1028 O O . PRO A 1 127 ? 0.977 7.214 5.860 1.00 70.81 127 PRO A O 1
ATOM 1031 N N . PHE A 1 128 ? 0.028 8.376 7.535 1.00 79.94 128 PHE A N 1
ATOM 1032 C CA . PHE A 1 128 ? -0.169 7.254 8.474 1.00 79.94 128 PHE A CA 1
ATOM 1033 C C . PHE A 1 128 ? -1.442 7.456 9.323 1.00 79.94 128 PHE A C 1
ATOM 1035 O O . PHE A 1 128 ? -1.395 7.478 10.545 1.00 79.94 128 PHE A O 1
ATOM 1042 N N . ARG A 1 129 ? -2.590 7.659 8.668 1.00 86.62 129 ARG A N 1
ATOM 1043 C CA . ARG A 1 129 ? -3.904 7.716 9.333 1.00 86.62 129 ARG A CA 1
ATOM 1044 C C . ARG A 1 129 ? -4.641 6.403 9.121 1.00 86.62 129 ARG A C 1
ATOM 1046 O O . ARG A 1 129 ? -4.643 5.905 8.003 1.00 86.62 129 ARG A O 1
ATOM 1053 N N . LEU A 1 130 ? -5.272 5.866 10.150 1.00 90.06 130 LEU A N 1
ATOM 1054 C CA . LEU A 1 130 ? -6.171 4.726 10.036 1.00 90.06 130 LEU A CA 1
ATOM 1055 C C . LEU A 1 130 ? -7.595 5.226 10.255 1.00 90.06 130 LEU A C 1
ATOM 1057 O O . LEU A 1 130 ? -7.897 5.771 11.314 1.00 90.06 130 LEU A O 1
ATOM 1061 N N . LEU A 1 131 ? -8.425 5.088 9.225 1.00 91.69 131 LEU A N 1
ATOM 1062 C CA . LEU A 1 131 ? -9.827 5.480 9.239 1.00 91.69 131 LEU A CA 1
ATOM 1063 C C . LEU A 1 131 ? -10.683 4.223 9.256 1.00 91.69 131 LEU A C 1
ATOM 1065 O O . LEU A 1 131 ? -10.454 3.322 8.451 1.00 91.69 131 LEU A O 1
ATOM 1069 N N . PHE A 1 132 ? -11.659 4.161 10.146 1.00 91.38 132 PHE A N 1
ATOM 1070 C CA . PHE A 1 132 ? -12.613 3.060 10.213 1.00 91.38 132 PHE A CA 1
ATOM 1071 C C . PHE A 1 132 ? -13.926 3.564 10.800 1.00 91.38 132 PHE A C 1
ATOM 1073 O O . PHE A 1 132 ? -13.966 4.614 11.440 1.00 91.38 132 PHE A O 1
ATOM 1080 N N . THR A 1 133 ? -15.000 2.825 10.553 1.00 90.31 133 THR A N 1
ATOM 1081 C CA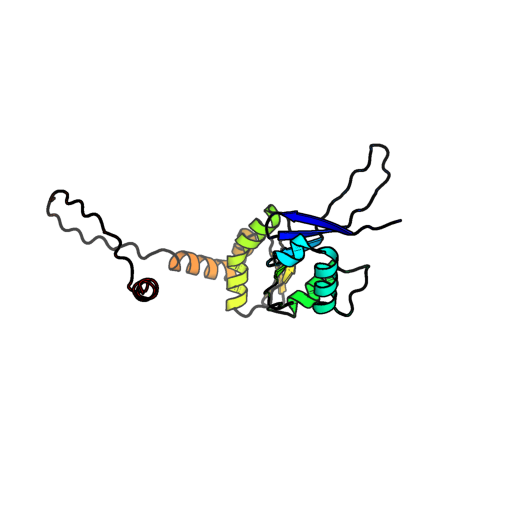 . THR A 1 133 ? -16.310 3.137 11.119 1.00 90.31 133 THR A CA 1
ATOM 1082 C C . THR A 1 133 ? -16.600 2.164 12.247 1.00 90.31 133 THR A C 1
ATOM 1084 O O . THR A 1 133 ? -16.538 0.954 12.044 1.00 90.31 133 THR A O 1
ATOM 1087 N N . TRP A 1 134 ? -16.916 2.694 13.423 1.00 85.12 134 TRP A N 1
ATOM 1088 C CA . TRP A 1 134 ? -17.264 1.923 14.611 1.00 85.12 134 TRP A CA 1
ATOM 1089 C C . TRP A 1 134 ? -18.510 2.540 15.241 1.00 85.12 134 TRP A C 1
ATOM 1091 O O . TRP A 1 134 ? -18.558 3.750 15.413 1.00 85.12 134 TRP A O 1
ATOM 1101 N N . HIS A 1 135 ? -19.547 1.740 15.504 1.00 83.19 135 HIS A N 1
ATOM 1102 C CA . HIS A 1 135 ? -20.854 2.230 15.979 1.00 83.19 135 HIS A CA 1
ATOM 1103 C C . HIS A 1 135 ? -21.415 3.438 15.193 1.00 83.19 135 HIS A C 1
ATOM 1105 O O . HIS A 1 135 ? -21.936 4.379 15.777 1.00 83.19 135 HIS A O 1
ATOM 1111 N N . ASN A 1 136 ? -21.318 3.415 13.857 1.00 87.81 136 ASN A N 1
ATOM 1112 C CA . ASN A 1 136 ? -21.698 4.518 12.954 1.00 87.81 136 ASN A CA 1
ATOM 1113 C C . ASN A 1 136 ? -20.890 5.820 13.102 1.00 87.81 136 ASN A C 1
ATOM 1115 O O . ASN A 1 136 ? -21.184 6.796 12.412 1.00 87.81 136 ASN A O 1
ATOM 1119 N N . GLU A 1 137 ? -19.832 5.833 13.908 1.00 87.56 137 GLU A N 1
ATOM 1120 C CA . GLU A 1 137 ? -18.914 6.961 14.013 1.00 87.56 137 GLU A CA 1
ATOM 1121 C C . GLU A 1 137 ? -17.659 6.725 13.177 1.00 87.56 137 GLU A C 1
ATOM 1123 O O . GLU A 1 137 ? -17.095 5.628 13.133 1.00 87.56 137 GLU A O 1
ATOM 1128 N N . LEU A 1 138 ? -17.213 7.771 12.481 1.00 89.56 138 LEU A N 1
ATOM 1129 C CA . LEU A 1 138 ? -15.960 7.741 11.740 1.00 89.56 138 LEU A CA 1
ATOM 1130 C C . LEU A 1 138 ? -14.802 8.018 12.700 1.00 89.56 138 LEU A C 1
ATOM 1132 O O . LEU A 1 138 ? -14.541 9.163 13.071 1.00 89.56 138 LEU A O 1
ATOM 1136 N N . CYS A 1 139 ? -14.061 6.975 13.049 1.00 88.56 139 CYS A N 1
ATOM 1137 C CA . CYS A 1 139 ? -12.859 7.088 13.857 1.00 88.56 139 CYS A CA 1
ATOM 1138 C C . CYS A 1 139 ? -11.634 7.312 12.960 1.00 88.56 139 CYS A C 1
ATOM 1140 O O . CYS A 1 139 ? -11.479 6.693 11.905 1.00 88.56 139 CYS A O 1
ATOM 1142 N N . SER A 1 140 ? -10.728 8.190 13.394 1.00 90.81 140 SER A N 1
ATOM 1143 C CA . SER A 1 140 ? -9.437 8.423 12.741 1.00 90.81 140 SER A CA 1
ATOM 1144 C C . SER A 1 140 ? -8.331 8.414 13.782 1.00 90.81 140 SER A C 1
ATOM 1146 O O . SER A 1 140 ? -8.225 9.357 14.562 1.00 90.81 140 SER A O 1
ATOM 1148 N N . ILE A 1 141 ? -7.443 7.429 13.704 1.00 89.75 141 ILE A N 1
ATOM 1149 C CA . ILE A 1 141 ? -6.281 7.319 14.589 1.00 89.75 141 ILE A CA 1
ATOM 1150 C C . ILE A 1 141 ? -4.970 7.467 13.810 1.00 89.75 141 ILE A C 1
ATOM 1152 O O . ILE A 1 141 ? -4.876 7.158 12.618 1.00 89.75 141 ILE A O 1
ATOM 1156 N N . ARG A 1 142 ? -3.934 7.958 14.482 1.00 86.56 142 ARG A N 1
ATOM 1157 C CA . ARG A 1 142 ? -2.584 8.187 13.938 1.00 86.56 142 ARG A CA 1
ATOM 1158 C C . ARG A 1 142 ? -1.511 7.434 14.705 1.00 86.56 142 ARG A C 1
ATOM 1160 O O . ARG A 1 142 ? -0.432 7.198 14.159 1.00 86.56 142 ARG A O 1
ATOM 1167 N N . THR A 1 143 ? -1.788 7.094 15.957 1.00 85.69 143 THR A N 1
ATOM 1168 C CA . THR A 1 143 ? -0.853 6.442 16.871 1.00 85.69 143 THR A CA 1
ATOM 1169 C C . THR A 1 143 ? -1.530 5.282 17.588 1.00 85.69 143 THR A C 1
ATOM 1171 O O . THR A 1 143 ? -2.755 5.174 17.618 1.00 85.69 143 THR A O 1
ATOM 1174 N N . LEU A 1 144 ? -0.710 4.402 18.163 1.00 84.62 144 LEU A N 1
ATOM 1175 C CA . LEU A 1 144 ? -1.201 3.320 19.011 1.00 84.62 144 LEU A CA 1
ATOM 1176 C C . LEU A 1 144 ? -1.834 3.865 20.301 1.00 84.62 144 LEU A C 1
ATOM 1178 O O . LEU A 1 144 ? -2.840 3.338 20.749 1.00 84.62 144 LEU A O 1
ATOM 1182 N N . GLU A 1 145 ? -1.299 4.955 20.849 1.00 85.06 145 GLU A N 1
ATOM 1183 C CA . GLU A 1 145 ? -1.850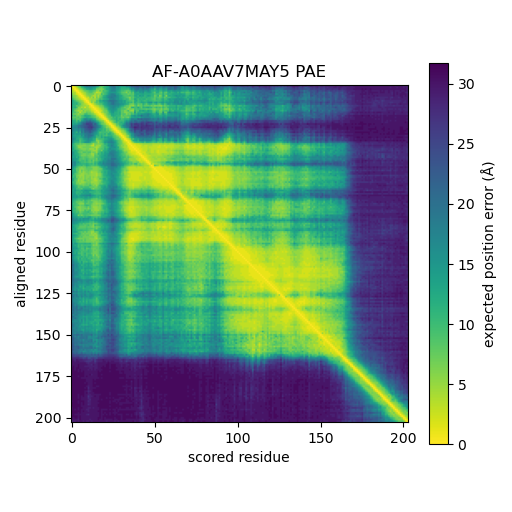 5.627 22.034 1.00 85.06 145 GLU A CA 1
ATOM 1184 C C . GLU A 1 145 ? -3.273 6.148 21.791 1.00 85.06 145 GLU A C 1
ATOM 1186 O O . GLU A 1 145 ? -4.143 6.015 22.644 1.00 85.06 145 GLU A O 1
ATOM 1191 N N . GLU A 1 146 ? -3.542 6.711 20.608 1.00 85.00 146 GLU A N 1
ATOM 1192 C CA . GLU A 1 146 ? -4.900 7.112 20.223 1.00 85.00 146 GLU A CA 1
ATOM 1193 C C . GLU A 1 146 ? -5.831 5.902 20.094 1.00 85.00 146 GLU A C 1
ATOM 1195 O O . GLU A 1 146 ? -7.001 6.002 20.453 1.00 85.00 146 GLU A O 1
ATOM 1200 N N . ALA A 1 147 ? -5.312 4.759 19.635 1.00 83.62 147 ALA A N 1
ATOM 1201 C CA . ALA A 1 147 ? -6.059 3.505 19.606 1.00 83.62 147 ALA A CA 1
ATOM 1202 C C . ALA A 1 147 ? -6.417 3.040 21.027 1.00 83.62 147 ALA A C 1
ATOM 1204 O O . ALA A 1 147 ? -7.560 2.692 21.280 1.00 83.62 147 ALA A O 1
ATOM 1205 N N . GLN A 1 148 ? -5.472 3.103 21.970 1.00 83.81 148 GLN A N 1
ATOM 1206 C CA . GLN A 1 148 ? -5.678 2.706 23.370 1.00 83.81 148 GLN A CA 1
ATOM 1207 C C . GLN A 1 148 ? -6.694 3.581 24.114 1.00 83.81 148 GLN A C 1
ATOM 1209 O O . GLN A 1 148 ? -7.270 3.142 25.100 1.00 83.81 148 GLN A O 1
ATOM 1214 N N . ARG A 1 149 ? -6.954 4.811 23.656 1.00 84.19 149 ARG A N 1
ATOM 1215 C CA . ARG A 1 149 ? -8.026 5.643 24.229 1.00 84.19 149 ARG A CA 1
ATOM 1216 C C . ARG A 1 149 ? -9.423 5.133 23.895 1.00 84.19 149 ARG A C 1
ATOM 1218 O O . ARG A 1 149 ? -10.375 5.522 24.561 1.00 84.19 149 ARG A O 1
ATOM 1225 N N . LEU A 1 150 ? -9.558 4.300 22.866 1.00 81.69 150 LEU A N 1
ATOM 1226 C CA . LEU A 1 150 ? -10.813 3.625 22.576 1.00 81.69 150 LEU A CA 1
ATOM 1227 C C . LEU A 1 150 ? -10.908 2.419 23.507 1.00 81.69 150 LEU A C 1
ATOM 1229 O O . LEU A 1 150 ? -10.142 1.469 23.362 1.00 81.69 150 LEU A O 1
ATOM 1233 N N . GLU A 1 151 ? -11.847 2.464 24.451 1.00 78.75 151 GLU A N 1
ATOM 1234 C CA . GLU A 1 151 ? -12.015 1.441 25.495 1.00 78.75 151 GLU A CA 1
ATOM 1235 C C . GLU A 1 151 ? -12.029 0.020 24.916 1.00 78.75 151 GLU A C 1
ATOM 1237 O O . GLU A 1 151 ? -11.305 -0.857 25.387 1.00 78.75 151 GLU A O 1
ATOM 1242 N N . TRP A 1 152 ? -12.766 -0.175 23.818 1.00 78.75 152 TRP A N 1
ATOM 1243 C CA . TRP A 1 152 ? -12.860 -1.463 23.134 1.00 78.75 152 TRP A CA 1
ATOM 1244 C C . TRP A 1 152 ? -11.508 -1.938 22.569 1.00 78.75 152 TRP A C 1
ATOM 1246 O O . TRP A 1 152 ? -11.171 -3.117 22.675 1.00 78.75 152 TRP A O 1
ATOM 1256 N N . MET A 1 153 ? -10.699 -1.036 21.999 1.00 81.81 153 MET A N 1
ATOM 1257 C CA . MET A 1 153 ? -9.376 -1.385 21.471 1.00 81.81 153 MET A CA 1
ATOM 1258 C C . MET A 1 153 ? -8.382 -1.644 22.598 1.00 81.81 153 MET A C 1
ATOM 1260 O O . MET A 1 153 ? -7.537 -2.523 22.455 1.00 81.81 153 MET A O 1
ATOM 1264 N N . SER A 1 154 ? -8.469 -0.904 23.708 1.00 79.50 154 SER A N 1
ATOM 1265 C CA . SER A 1 154 ? -7.581 -1.105 24.855 1.00 79.50 154 SER A CA 1
ATOM 1266 C C . SER A 1 154 ? -7.713 -2.514 25.420 1.00 79.50 154 SER A C 1
ATOM 1268 O O . SER A 1 154 ? -6.701 -3.193 25.578 1.00 79.50 154 SER A O 1
ATOM 1270 N N . GLN A 1 155 ? -8.949 -2.971 25.656 1.00 78.94 155 GLN A N 1
ATOM 1271 C CA . GLN A 1 155 ? -9.221 -4.303 26.207 1.00 78.94 155 GLN A CA 1
ATOM 1272 C C . GLN A 1 155 ? -8.647 -5.412 25.312 1.00 78.94 155 GLN A C 1
ATOM 1274 O O . GLN A 1 155 ? -7.913 -6.280 25.779 1.00 78.94 155 GLN A O 1
ATOM 1279 N N . ASN A 1 156 ? -8.885 -5.320 24.002 1.00 81.62 156 ASN A N 1
ATOM 1280 C CA . ASN A 1 156 ? -8.410 -6.305 23.030 1.00 81.62 156 ASN A CA 1
ATOM 1281 C C . ASN A 1 156 ? -6.881 -6.297 22.839 1.00 81.62 156 ASN A C 1
ATOM 1283 O O . ASN A 1 156 ? -6.256 -7.342 22.639 1.00 81.62 156 ASN A O 1
ATOM 1287 N N . LEU A 1 157 ? -6.249 -5.119 22.866 1.00 79.50 157 LEU A N 1
ATOM 1288 C CA . LEU A 1 157 ? -4.792 -5.009 22.744 1.00 79.50 157 LEU A CA 1
ATOM 1289 C C . LEU A 1 157 ? -4.076 -5.545 23.990 1.00 79.50 157 LEU A C 1
ATOM 1291 O O . LEU A 1 157 ? -3.011 -6.152 23.860 1.00 79.50 157 LEU A O 1
ATOM 1295 N N . GLU A 1 158 ? -4.651 -5.341 25.174 1.00 78.25 158 GLU A N 1
ATOM 1296 C CA . GLU A 1 158 ? -4.107 -5.839 26.437 1.00 78.25 158 GLU A CA 1
ATOM 1297 C C . GLU A 1 158 ? -4.236 -7.363 26.557 1.00 78.25 158 GLU A C 1
ATOM 1299 O O . GLU A 1 158 ? -3.252 -8.030 26.883 1.00 78.25 158 GLU A O 1
ATOM 1304 N N . GLU A 1 159 ? -5.382 -7.937 26.177 1.00 78.50 159 GLU A N 1
ATOM 1305 C CA . GLU A 1 159 ? -5.574 -9.392 26.117 1.00 78.50 159 GLU A CA 1
ATOM 1306 C C . GLU A 1 159 ? -4.533 -10.065 25.205 1.00 78.50 159 GLU A C 1
ATOM 1308 O O . GLU A 1 159 ? -3.909 -11.066 25.567 1.00 78.50 159 GLU A O 1
ATOM 1313 N N . ARG A 1 160 ? -4.247 -9.476 24.038 1.00 77.31 160 ARG A N 1
ATOM 1314 C CA . ARG A 1 160 ? -3.190 -9.974 23.144 1.00 77.31 160 ARG A CA 1
ATOM 1315 C C . ARG A 1 160 ? -1.795 -9.858 23.740 1.00 77.31 160 ARG A C 1
ATOM 1317 O O . ARG A 1 160 ? -0.974 -10.742 23.508 1.00 77.31 160 ARG A O 1
ATOM 1324 N N . ALA A 1 161 ? -1.504 -8.786 24.473 1.00 77.44 161 ALA A N 1
ATOM 1325 C CA . ALA A 1 161 ? -0.215 -8.634 25.140 1.00 77.44 161 ALA A CA 1
ATOM 1326 C C . ALA A 1 161 ? -0.011 -9.713 26.217 1.00 77.44 161 ALA A C 1
ATOM 1328 O O . ALA A 1 161 ? 1.090 -10.250 26.337 1.00 77.44 161 ALA A O 1
ATOM 1329 N N . GLN A 1 162 ? -1.074 -10.074 26.942 1.00 74.75 162 GLN A N 1
ATOM 1330 C CA . GLN A 1 162 ? -1.057 -11.140 27.947 1.00 74.75 162 GLN A CA 1
ATOM 1331 C C . GLN A 1 162 ? -0.923 -12.532 27.307 1.00 74.75 162 GLN A C 1
ATOM 1333 O O . GLN A 1 162 ? -0.125 -13.345 27.769 1.00 74.75 162 GLN A O 1
ATOM 1338 N N . ASN A 1 163 ? -1.615 -12.778 26.191 1.00 72.81 163 ASN A N 1
ATOM 1339 C CA . ASN A 1 163 ? -1.569 -14.055 25.468 1.00 72.81 163 ASN A CA 1
ATOM 1340 C C . ASN A 1 163 ? -0.290 -14.255 24.626 1.00 72.81 163 ASN A C 1
ATOM 1342 O O . ASN A 1 163 ? 0.050 -15.385 24.278 1.00 72.81 163 ASN A O 1
ATOM 1346 N N . ALA A 1 164 ? 0.431 -13.181 24.285 1.00 68.06 164 ALA A N 1
ATOM 1347 C CA . ALA A 1 164 ? 1.695 -13.245 23.544 1.00 68.06 164 ALA A CA 1
ATOM 1348 C C . ALA A 1 164 ? 2.924 -13.510 24.435 1.00 68.06 164 ALA A C 1
A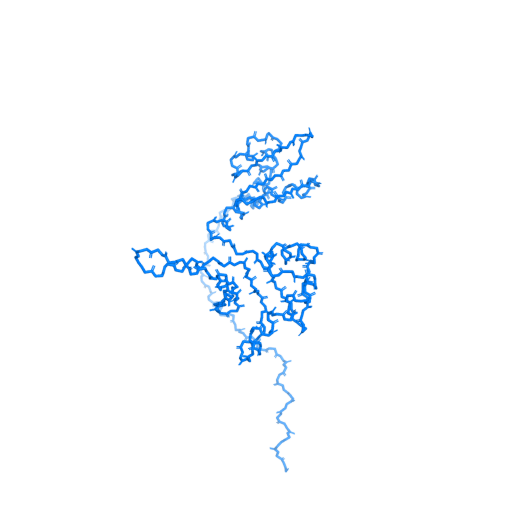TOM 1350 O O . ALA A 1 164 ? 4.016 -13.759 23.913 1.00 68.06 164 ALA A O 1
ATOM 1351 N N . ALA A 1 165 ? 2.779 -13.454 25.763 1.00 59.47 165 ALA A N 1
ATOM 1352 C CA . ALA A 1 165 ? 3.842 -13.838 26.681 1.00 59.47 165 ALA A CA 1
ATOM 1353 C C . ALA A 1 165 ? 4.008 -15.374 26.673 1.00 59.47 165 ALA A C 1
ATOM 1355 O O . ALA A 1 165 ? 3.019 -16.093 26.824 1.00 59.47 165 ALA A O 1
ATOM 1356 N N . PRO A 1 166 ? 5.233 -15.922 26.519 1.00 58.34 166 PRO A N 1
ATOM 1357 C CA . PRO A 1 166 ? 5.448 -17.351 26.718 1.00 58.34 166 PRO A CA 1
ATOM 1358 C C . PRO A 1 166 ? 5.028 -17.718 28.147 1.00 58.34 166 PRO A C 1
ATOM 1360 O O . PRO A 1 166 ? 5.316 -16.936 29.059 1.00 58.34 166 PRO A O 1
ATOM 1363 N N . PRO A 1 167 ? 4.405 -18.887 28.385 1.00 52.69 167 PRO A N 1
ATOM 1364 C CA . PRO A 1 167 ? 4.103 -19.312 29.741 1.00 52.69 167 PRO A CA 1
ATOM 1365 C C . PRO A 1 167 ? 5.417 -19.374 30.519 1.00 52.69 167 PRO A C 1
ATOM 1367 O O . PRO A 1 167 ? 6.314 -20.160 30.200 1.00 52.69 167 PRO A O 1
ATOM 1370 N N . ALA A 1 168 ? 5.544 -18.497 31.516 1.00 49.88 168 ALA A N 1
ATOM 1371 C CA . ALA A 1 168 ? 6.623 -18.548 32.480 1.00 49.88 168 ALA A CA 1
ATOM 1372 C C . ALA A 1 168 ? 6.615 -19.954 33.085 1.00 49.88 168 ALA A C 1
ATOM 1374 O O . ALA A 1 168 ? 5.639 -20.369 33.711 1.00 49.88 168 ALA A O 1
ATOM 1375 N N . GLN A 1 169 ? 7.685 -20.706 32.824 1.00 47.38 169 GLN A N 1
ATOM 1376 C CA . GLN A 1 169 ? 7.899 -22.028 33.389 1.00 47.38 169 GLN A CA 1
ATOM 1377 C C . GLN A 1 169 ? 7.742 -21.927 34.905 1.00 47.38 169 GLN A C 1
ATOM 1379 O O . GLN A 1 169 ? 8.515 -21.243 35.579 1.00 47.38 169 GLN A O 1
ATOM 1384 N N . GLN A 1 170 ? 6.714 -22.594 35.426 1.00 48.72 170 GLN A N 1
ATOM 1385 C CA . GLN A 1 170 ? 6.537 -22.782 36.854 1.00 48.72 170 GLN A CA 1
ATOM 1386 C C . GLN A 1 170 ? 7.786 -23.478 37.396 1.00 48.72 170 GLN A C 1
ATOM 1388 O O . GLN A 1 170 ? 8.148 -24.580 36.983 1.00 48.72 170 GLN A O 1
ATOM 1393 N N . GLN A 1 171 ? 8.465 -22.775 38.296 1.00 41.78 171 GLN A N 1
ATOM 1394 C CA . GLN A 1 171 ? 9.594 -23.267 39.062 1.00 41.78 171 GLN A CA 1
ATOM 1395 C C . GLN A 1 171 ? 9.131 -24.432 39.943 1.00 41.78 171 GLN A C 1
ATOM 1397 O O . GLN A 1 171 ? 8.534 -24.232 40.996 1.00 41.78 171 GLN A O 1
ATOM 1402 N N . GLY A 1 172 ? 9.428 -25.655 39.509 1.00 35.53 172 GLY A N 1
ATOM 1403 C CA . GLY A 1 172 ? 9.568 -26.809 40.386 1.00 35.53 172 GLY A CA 1
ATOM 1404 C C . GLY A 1 172 ? 11.013 -26.876 40.862 1.00 35.53 172 GLY A C 1
ATOM 1405 O O . GLY A 1 172 ? 11.903 -27.287 40.122 1.00 35.53 172 GLY A O 1
ATOM 1406 N N . SER A 1 173 ? 11.255 -26.405 42.078 1.00 40.62 173 SER A N 1
ATOM 1407 C CA . SER A 1 173 ? 12.519 -26.549 42.788 1.00 40.62 173 SER A CA 1
ATOM 1408 C C . SER A 1 173 ? 12.750 -28.009 43.179 1.00 40.62 173 SER A C 1
ATOM 1410 O O . SER A 1 173 ? 12.023 -28.518 44.028 1.00 40.62 173 SER A O 1
ATOM 1412 N N . ASP A 1 174 ? 13.799 -28.644 42.655 1.00 38.91 174 ASP A N 1
ATOM 1413 C CA . ASP A 1 174 ? 14.491 -29.693 43.405 1.00 38.91 174 ASP A CA 1
ATOM 1414 C C . ASP A 1 174 ? 16.009 -29.623 43.188 1.00 38.91 174 ASP A C 1
ATOM 1416 O O . ASP A 1 174 ? 16.513 -29.398 42.084 1.00 38.91 174 ASP A O 1
ATOM 1420 N N . LYS A 1 175 ? 16.736 -29.712 44.299 1.00 41.31 175 LYS A N 1
ATOM 1421 C CA . LYS A 1 175 ? 18.183 -29.515 44.409 1.00 41.31 175 LYS A CA 1
ATOM 1422 C C . LYS A 1 175 ? 18.902 -30.833 44.119 1.00 41.31 175 LYS A C 1
ATOM 1424 O O . LYS A 1 175 ? 18.615 -31.832 44.763 1.00 41.31 175 LYS A O 1
ATOM 1429 N N . GLY A 1 176 ? 19.941 -30.818 43.276 1.00 34.25 176 GLY A N 1
ATOM 1430 C CA . GLY A 1 176 ? 20.826 -31.985 43.152 1.00 34.25 176 GLY A CA 1
ATOM 1431 C C . GLY A 1 176 ? 21.946 -31.911 42.109 1.00 34.25 176 GLY A C 1
ATOM 1432 O O . GLY A 1 176 ? 21.900 -32.654 41.146 1.00 34.25 176 GLY A O 1
ATOM 1433 N N . GLN A 1 177 ? 22.938 -31.038 42.342 1.00 45.34 177 GLN A N 1
ATOM 1434 C CA . GLN A 1 177 ? 24.381 -31.113 41.993 1.00 45.34 177 GLN A CA 1
ATOM 1435 C C . GLN A 1 177 ? 24.923 -31.569 40.596 1.00 45.34 177 GLN A C 1
ATOM 1437 O O . GLN A 1 177 ? 24.297 -32.301 39.839 1.00 45.34 177 GLN A O 1
ATOM 1442 N N . PRO A 1 178 ? 26.151 -31.124 40.231 1.00 44.25 178 PRO A N 1
ATOM 1443 C CA . PRO A 1 178 ? 26.605 -30.982 38.846 1.00 44.25 178 PRO A CA 1
ATOM 1444 C C . PRO A 1 178 ? 27.399 -32.187 38.319 1.00 44.25 178 PRO A C 1
ATOM 1446 O O . PRO A 1 178 ? 28.166 -32.807 39.055 1.00 44.25 178 PRO A O 1
ATOM 1449 N N . LYS A 1 179 ? 27.324 -32.448 37.004 1.00 39.81 179 LYS A N 1
ATOM 1450 C CA . LYS A 1 179 ? 28.306 -33.277 36.281 1.00 39.81 179 LYS A CA 1
ATOM 1451 C C . LYS A 1 179 ? 28.709 -32.646 34.943 1.00 39.81 179 LYS A C 1
ATOM 1453 O O . LYS A 1 179 ? 27.950 -32.607 33.985 1.00 39.81 179 LYS A O 1
ATOM 1458 N N . THR A 1 180 ? 29.929 -32.116 34.964 1.00 34.91 180 THR A N 1
ATOM 1459 C CA . THR A 1 180 ? 30.972 -32.090 33.923 1.00 34.91 180 THR A CA 1
ATOM 1460 C C . THR A 1 180 ? 30.599 -32.351 32.457 1.00 34.91 180 THR A C 1
ATOM 1462 O O . THR A 1 180 ? 30.174 -33.438 32.078 1.00 34.91 180 THR A O 1
ATOM 1465 N N . ALA A 1 181 ? 30.939 -31.346 31.647 1.00 42.78 181 ALA A N 1
ATOM 1466 C CA . ALA A 1 181 ? 31.371 -31.356 30.250 1.00 42.78 181 ALA A CA 1
ATOM 1467 C C . ALA A 1 181 ? 31.369 -32.695 29.481 1.00 42.78 181 ALA A C 1
ATOM 1469 O O . ALA A 1 181 ? 32.169 -33.590 29.745 1.00 42.78 181 ALA A O 1
ATOM 1470 N N . SER A 1 182 ? 30.627 -32.734 28.369 1.00 39.66 182 SER A N 1
ATOM 1471 C CA . SER A 1 182 ? 31.056 -33.505 27.200 1.00 39.66 182 SER A CA 1
ATOM 1472 C C . SER A 1 182 ? 30.639 -32.830 25.895 1.00 39.66 182 SER A C 1
ATOM 1474 O O . SER A 1 182 ? 29.484 -32.811 25.478 1.00 39.66 182 SER A O 1
ATOM 1476 N N . ARG A 1 183 ? 31.655 -32.257 25.259 1.00 43.16 183 ARG A N 1
ATOM 1477 C CA . ARG A 1 183 ? 31.720 -31.777 23.883 1.00 43.16 183 ARG A CA 1
ATOM 1478 C C . ARG A 1 183 ? 31.325 -32.903 22.919 1.00 43.16 183 ARG A C 1
ATOM 1480 O O . ARG A 1 183 ? 32.092 -33.846 22.747 1.00 43.16 183 ARG A O 1
ATOM 1487 N N . ARG A 1 184 ? 30.199 -32.778 22.211 1.00 39.44 184 ARG A N 1
ATOM 1488 C CA . ARG A 1 184 ? 29.948 -33.558 20.987 1.00 39.44 184 ARG A CA 1
ATOM 1489 C C . ARG A 1 184 ? 29.581 -32.655 19.815 1.00 39.44 184 ARG A C 1
ATOM 1491 O O . ARG A 1 184 ? 28.452 -32.213 19.656 1.00 39.44 184 ARG A O 1
ATOM 1498 N N . ARG A 1 185 ? 30.616 -32.428 18.999 1.00 35.53 185 ARG A N 1
ATOM 1499 C CA . ARG A 1 185 ? 30.575 -32.192 17.550 1.00 35.53 185 ARG A CA 1
ATOM 1500 C C . ARG A 1 185 ? 29.423 -32.984 16.921 1.00 35.53 185 ARG A C 1
ATOM 1502 O O . ARG A 1 185 ? 29.453 -34.213 16.949 1.00 35.53 185 ARG A O 1
ATOM 1509 N N . THR A 1 186 ? 28.465 -32.298 16.315 1.00 38.06 186 THR A N 1
ATOM 1510 C CA . THR A 1 186 ? 27.556 -32.903 15.343 1.00 38.06 186 THR A CA 1
ATOM 1511 C C . THR A 1 186 ? 28.247 -32.862 13.983 1.00 38.06 186 THR A C 1
ATOM 1513 O O . THR A 1 186 ? 28.567 -31.806 13.442 1.00 38.06 186 THR A O 1
ATOM 1516 N N . THR A 1 187 ? 28.584 -34.040 13.468 1.00 43.59 187 THR A N 1
ATOM 1517 C CA . THR A 1 187 ? 29.091 -34.232 12.112 1.00 43.59 187 THR A CA 1
ATOM 1518 C C . THR A 1 187 ? 27.929 -34.158 11.127 1.00 43.59 187 THR A C 1
ATOM 1520 O O . THR A 1 187 ? 26.935 -34.873 11.253 1.00 43.59 187 THR A O 1
ATOM 1523 N N . TYR A 1 188 ? 28.070 -33.274 10.143 1.00 35.16 188 TYR A N 1
ATOM 1524 C CA . TYR A 1 188 ? 27.207 -33.170 8.974 1.00 35.16 188 TYR A CA 1
ATOM 1525 C C . TYR A 1 188 ? 27.313 -34.479 8.171 1.00 35.16 188 TYR A C 1
ATOM 1527 O O . TYR A 1 188 ? 28.411 -34.873 7.775 1.00 35.16 188 TYR A O 1
ATOM 1535 N N . LYS A 1 189 ? 26.192 -35.180 7.967 1.00 44.69 189 LYS A N 1
ATOM 1536 C CA . LYS A 1 189 ? 26.093 -36.317 7.040 1.00 44.69 189 LYS A CA 1
ATOM 1537 C C . LYS A 1 189 ? 25.503 -35.798 5.720 1.00 44.69 189 LYS A C 1
ATOM 1539 O O . LYS A 1 189 ? 24.358 -35.352 5.745 1.00 44.69 189 LYS A O 1
ATOM 1544 N N . PRO A 1 190 ? 26.233 -35.834 4.592 1.00 39.34 190 PRO A N 1
ATOM 1545 C CA . PRO A 1 190 ? 25.666 -35.514 3.287 1.00 39.34 190 PRO A CA 1
ATOM 1546 C C . PRO A 1 190 ? 24.699 -36.615 2.830 1.00 39.34 190 PRO A C 1
ATOM 1548 O O . PRO A 1 190 ? 24.976 -37.809 2.960 1.00 39.34 190 PRO A O 1
ATOM 1551 N N . SER A 1 191 ? 23.544 -36.184 2.324 1.00 43.75 191 SER A N 1
ATOM 1552 C CA . SER A 1 191 ? 22.474 -37.022 1.791 1.00 43.75 191 SER A CA 1
ATOM 1553 C C . SER A 1 191 ? 22.832 -37.605 0.427 1.00 43.75 191 SER A C 1
ATOM 1555 O O . SER A 1 191 ? 23.283 -36.910 -0.479 1.00 43.75 191 SER A O 1
ATOM 1557 N N . THR A 1 192 ? 22.544 -38.892 0.298 1.00 47.31 192 THR A N 1
ATOM 1558 C CA . THR A 1 192 ? 22.615 -39.763 -0.873 1.00 47.31 192 THR A CA 1
ATOM 1559 C C . THR A 1 192 ? 21.892 -39.205 -2.111 1.00 47.31 192 THR A C 1
ATOM 1561 O O . THR A 1 192 ? 20.751 -39.577 -2.358 1.00 47.31 192 THR A O 1
ATOM 1564 N N . VAL A 1 193 ? 22.540 -38.346 -2.913 1.00 51.31 193 VAL A N 1
ATOM 1565 C CA . VAL A 1 193 ? 22.116 -38.044 -4.306 1.00 51.31 193 VAL A CA 1
ATOM 1566 C C . VAL A 1 193 ? 23.299 -37.910 -5.295 1.00 51.31 193 VAL A C 1
ATOM 1568 O O . VAL A 1 193 ? 23.092 -37.699 -6.481 1.00 51.31 193 VAL A O 1
ATOM 1571 N N . GLU A 1 194 ? 24.551 -38.145 -4.888 1.00 52.16 194 GLU A N 1
ATOM 1572 C CA . GLU A 1 194 ? 25.710 -38.138 -5.807 1.00 52.16 194 GLU A CA 1
ATOM 1573 C C . GLU A 1 194 ? 26.421 -39.494 -5.854 1.00 52.16 194 GLU A C 1
ATOM 1575 O O . GLU A 1 194 ? 27.530 -39.670 -5.357 1.00 52.16 194 GLU A O 1
ATOM 1580 N N . ARG A 1 195 ? 25.771 -40.505 -6.443 1.00 46.94 195 ARG A N 1
ATOM 1581 C CA . ARG A 1 195 ? 26.455 -41.771 -6.762 1.00 46.94 195 ARG A CA 1
ATOM 1582 C C . ARG A 1 195 ? 25.949 -42.464 -8.021 1.00 46.94 195 ARG A C 1
ATOM 1584 O O . ARG A 1 195 ? 25.913 -43.687 -8.057 1.00 46.94 195 ARG A O 1
ATOM 1591 N N . GLN A 1 196 ? 25.571 -41.715 -9.054 1.00 48.06 196 GLN A N 1
ATOM 1592 C CA . GLN A 1 196 ? 25.348 -42.272 -10.396 1.00 48.06 196 GLN A CA 1
ATOM 1593 C C . GLN A 1 196 ? 25.673 -41.238 -11.480 1.00 48.06 196 GLN A C 1
ATOM 1595 O O . GLN A 1 196 ? 24.781 -40.766 -12.173 1.00 48.06 196 GLN A O 1
ATOM 1600 N N . LYS A 1 197 ? 26.949 -40.854 -11.613 1.00 48.88 197 LYS A N 1
ATOM 1601 C CA . LYS A 1 197 ? 27.492 -40.218 -12.831 1.00 48.88 197 LYS A CA 1
ATOM 1602 C C . LYS A 1 197 ? 29.027 -40.266 -12.862 1.00 48.88 197 LYS A C 1
ATOM 1604 O O . LYS A 1 197 ? 29.685 -39.273 -13.109 1.00 48.88 197 LYS A O 1
ATOM 1609 N N . GLU A 1 198 ? 29.608 -41.437 -12.601 1.00 48.50 198 GLU A N 1
ATOM 1610 C CA . GLU A 1 198 ? 31.061 -41.633 -12.774 1.00 48.50 198 GLU A CA 1
ATOM 1611 C C . GLU A 1 198 ? 31.419 -43.085 -13.145 1.00 48.50 198 GLU A C 1
ATOM 1613 O O . GLU A 1 198 ? 32.339 -43.697 -12.614 1.00 48.50 198 GLU A O 1
ATOM 1618 N N . LYS A 1 199 ? 30.639 -43.677 -14.060 1.00 48.75 199 LYS A N 1
ATOM 1619 C CA . LYS A 1 199 ? 30.970 -44.949 -14.734 1.00 48.75 199 LYS A CA 1
ATOM 1620 C C . LYS A 1 199 ? 30.625 -44.917 -16.228 1.00 48.75 199 LYS A C 1
ATOM 1622 O O . LYS A 1 199 ? 30.072 -45.865 -16.769 1.00 48.75 199 LYS A O 1
ATOM 1627 N N . ALA A 1 200 ? 30.933 -43.802 -16.882 1.00 49.38 200 ALA A N 1
ATOM 1628 C CA . ALA A 1 200 ? 30.878 -43.679 -18.336 1.00 49.38 200 ALA A CA 1
ATOM 1629 C C . ALA A 1 200 ? 32.006 -42.757 -18.821 1.00 49.38 200 ALA A C 1
ATOM 1631 O O . ALA A 1 200 ? 31.750 -41.710 -19.399 1.00 49.38 200 ALA A O 1
ATOM 1632 N N . SER A 1 201 ? 33.251 -43.102 -18.488 1.00 50.22 201 SER A N 1
ATOM 1633 C CA . SER A 1 201 ? 34.440 -42.619 -19.203 1.00 50.22 201 SER A CA 1
ATOM 1634 C C . SER A 1 201 ? 35.644 -43.494 -18.835 1.00 50.22 201 SER A C 1
ATOM 1636 O O . SER A 1 201 ? 36.529 -43.090 -18.091 1.00 50.22 201 SER A O 1
ATOM 1638 N N . ALA A 1 202 ? 35.590 -44.759 -19.250 1.00 47.19 202 ALA A N 1
ATOM 1639 C CA . ALA A 1 202 ? 36.734 -45.670 -19.315 1.00 47.19 202 ALA A CA 1
ATOM 1640 C C . ALA A 1 202 ? 36.322 -46.904 -20.131 1.00 47.19 202 ALA A C 1
ATOM 1642 O O . ALA A 1 202 ? 36.093 -47.978 -19.574 1.00 47.19 202 ALA A O 1
ATOM 1643 N N . ASN A 1 203 ? 36.126 -46.701 -21.434 1.00 40.88 203 ASN A N 1
ATOM 1644 C CA . ASN A 1 203 ? 36.530 -47.641 -22.479 1.00 40.88 203 ASN A CA 1
ATOM 1645 C C . ASN A 1 203 ? 36.526 -46.926 -23.828 1.00 40.88 203 ASN A C 1
ATOM 1647 O O . ASN A 1 203 ? 35.503 -46.263 -24.111 1.00 40.88 203 ASN A O 1
#

Organism: Pleurodeles waltl (NCBI:txid8319)

Sequence (203 aa):
MQERMNWTVTGENFSLYKTRTNNCNGGPREQIKPLIRIKGVPAQAIAGSLEDFVLRLFRHVAPALKEQNIREVIMAAVRDTTTIEFEGHRIGLYQDLSMITLQRRRLLRLVTDLLREEGIKYQLGHPFRLLFTWHNELCSIRTLEEAQRLEWMSQNLEERAQNAAPPAQQQGSDKGQPKTASRRRTTYKPSTVERQKEKASAN

Nearest PDB structures (foldseek):
  2ykp-assembly1_A  TM=6.806E-01  e=1.167E-06  Homo sapiens
  2yko-assembly1_A  TM=7.866E-01  e=3.005E-05  Homo sapiens
  2yko-assembly1_B  TM=6.620E-01  e=3.378E-06  Homo sapiens
  2ykq-assembly1_B  TM=6.205E-01  e=8.194E-06  Homo sapiens
  2ldy-assembly1_A  TM=4.548E-01  e=5.425E-05  Homo sapiens

Secondary structure (DSSP, 8-state):
---EEEEEEETTEEEEEEE-----TTS-----EEEEEEE---HHHHHS-HHHHHHHHHHHH-TT--GGGHHHHHHHHHHH-S-EEETTEEEEEEE---HHHHHHHHHTHHHHHHHHHTT--EEEETTTEEEEEETTEEEEESSHHHHHTSHHHHHHHHHHHHHTS--------------------------S---SSSSSS--

Solvent-accessible surface area (backbone atoms only — not comparable to full-atom values): 12928 Å² total; per-residue (Å²): 136,80,79,47,80,45,73,52,77,58,87,64,35,35,33,41,24,53,42,52,87,47,94,51,106,80,59,82,61,70,58,73,50,56,52,37,32,40,35,55,67,54,70,70,41,67,76,62,56,45,66,62,48,52,53,52,50,45,43,70,64,27,75,84,67,50,89,90,46,50,60,61,52,44,55,49,41,52,68,77,40,92,71,47,74,54,96,92,31,68,41,45,81,41,75,57,66,56,70,71,42,53,52,54,45,57,63,42,41,64,58,53,50,50,34,52,74,73,68,44,67,68,46,82,40,86,82,51,31,44,35,35,62,54,96,90,38,83,46,77,38,71,48,63,69,60,42,48,70,38,66,73,48,30,55,56,54,50,52,50,58,62,70,69,51,76,84,77,77,79,84,78,87,79,91,80,85,90,81,80,91,80,93,73,87,81,78,86,78,85,79,94,77,87,85,86,87,86,87,86,87,88,131

InterPro domains:
  IPR042566 L1 transposable element, C-terminal domain [G3DSA:3.30.250.20] (83-164)

Mean predicted aligned error: 16.43 Å

Radius of gyration: 27.26 Å; Cα contacts (8 Å, |Δi|>4): 196; chains: 1; bounding box: 58×79×67 Å

pLDDT: mean 71.1, std 17.8, range [34.25, 91.69]

Foldseek 3Di:
DDWDWDWDDDPQKIFIFIWDQDPDPPDGPTPTDTLKIKGFDDVVCVVPPVPVVVVVLLCVQAVPDDPPPSNPRSVVSCVVPVWDQDPNTTMDMDGDADPVLVVQQVQCVLVVVVCVVVVWDWDQDPSGWIWTADPNDIDIDRHVVSLCVPVVSVVVSVVVVVVPDDPDPPDPDDDDDDDDDDDDDDDDDDDPDPDPDPDPPDD